Protein AF-A0A2R6LV74-F1 (afdb_monomer)

pLDDT: mean 81.91, std 16.87, range [33.84, 97.69]

Secondary structure (DSSP, 8-state):
-PPPPHHHHHHTTT--GGG---------S-TT--TT-TTS--------HHHHHHHHHHHHHHT-HHHHHHHHHHHH--S-TT-HHHHHHHHHHHHHHT---SPPGGGGTTPPPPPHHHHHHHHHHHHHHHHHHHHH--SS-EEEEEEPPHHHHHHHHHHHHH-TT-SEEEEE--SEEEEES-HHHHHHH-SSEEEEEEE-GGGEEE-HHHHS--S-TTS----EEEEE-SEEEEEGGGEEE--TTTSS--EEHHHHHHHTTSGGG--HHHHHHHHHHHHHHHHHT---SSHHHHHHHHHHHHHHHHHT-S-HHHHHHHHHHHHHHT-TT----

Foldseek 3Di:
DPQDQLVVLCVLLVHPLVPLDDPPPPPPPPPDDPVPPPQFDPPDGARDPVSLVSSLVSLCVVFHNVLSCLLLVLLQPPDPPPCLQSVLQNLVLLCVQLVFAAARPPNSPNHDDDDPSNNVSLSSQQSNQLVNCCVVCVDQWAKKKAADDLLRLLQVLLVCLQPLPDFKDKDFDRQWDKIFSRHVVNVVNHLFKMFMDIGGSSQFSHQPSHNHDRPDPNDDSRRITIGGTTMDMGGQQRTWGGHPPQNPRTGRSSVLSVVLVVLVPDALVSLVSVLSNLVSNQVNQAAHQDLSSLVSLVSNLVCCVVVVSDDPVSNVVSVVSSVRRSPHPDDDD

Radius of gyration: 22.24 Å; Cα contacts (8 Å, |Δi|>4): 574; chains: 1; bounding box: 55×38×62 Å

Sequence (333 aa):
MPADDPVAVAGALDVDIDDVHRPAKRRMMVDAIDPNDRTTTLDYPELDTAQYETVRSELVDRHSEKAVESVLHVAGMRRTYDDQEAIQTYERLTKAVAGAGGEVRDGGDRARALTDAERAVYRDLHALSNALVDRHFPDESFTTYRGMGGSQTATLAAAVFDDPDADTYSFSTAPVSYVTTDRRTAEEFSKGVVIERETDPDDVALAIDYVVEPDFPLQVNVGELHLKGGEFTVDAGNVVHRPEMSGSLDRPLTETAQRMDDPETMDRREHTAVAGLIRQMGIKGVTLGTQAGADRVRNWYDTVVETDAMREQSRSSLEQYVEYVTLVGGDGG

Structure (mmCIF, N/CA/C/O backbone):
data_AF-A0A2R6LV74-F1
#
_entry.id   AF-A0A2R6LV74-F1
#
loop_
_atom_site.group_PDB
_atom_site.id
_atom_site.type_symbol
_atom_site.label_atom_id
_atom_site.label_alt_id
_atom_site.label_comp_id
_atom_site.label_asym_id
_atom_site.label_entity_id
_atom_site.label_seq_id
_atom_site.pdbx_PDB_ins_code
_atom_site.Cartn_x
_atom_site.Cartn_y
_atom_site.Cartn_z
_atom_site.occupancy
_atom_site.B_iso_or_equiv
_atom_site.auth_seq_id
_atom_site.auth_comp_id
_atom_site.auth_asym_id
_atom_site.auth_atom_id
_atom_site.pdbx_PDB_model_num
ATOM 1 N N . MET A 1 1 ? 4.729 -8.001 -28.786 1.00 34.34 1 MET A N 1
ATOM 2 C CA . MET A 1 1 ? 6.141 -8.420 -28.902 1.00 34.34 1 MET A CA 1
ATOM 3 C C . MET A 1 1 ? 6.365 -9.427 -27.792 1.00 34.34 1 MET A C 1
ATOM 5 O O . MET A 1 1 ? 5.794 -9.182 -26.733 1.00 34.34 1 MET A O 1
ATOM 9 N N . PRO A 1 2 ? 7.035 -10.567 -28.023 1.00 35.62 2 PRO A N 1
ATOM 10 C CA . PRO A 1 2 ? 7.373 -11.461 -26.917 1.00 35.62 2 PRO A CA 1
ATOM 11 C C . PRO A 1 2 ? 8.191 -10.669 -25.888 1.00 35.62 2 PRO A C 1
ATOM 13 O O . PRO A 1 2 ? 8.992 -9.825 -26.289 1.00 35.62 2 PRO A O 1
ATOM 16 N N . ALA A 1 3 ? 7.908 -10.863 -24.599 1.00 44.12 3 ALA A N 1
ATOM 17 C CA . ALA A 1 3 ? 8.776 -10.365 -23.540 1.00 44.12 3 ALA A CA 1
ATOM 18 C C . ALA A 1 3 ? 10.156 -10.999 -23.752 1.00 44.12 3 ALA A C 1
ATOM 20 O O . ALA A 1 3 ? 10.236 -12.206 -23.995 1.00 44.12 3 ALA A O 1
ATOM 21 N N . ASP A 1 4 ? 11.204 -10.180 -23.768 1.00 57.69 4 ASP A N 1
ATOM 22 C CA . ASP A 1 4 ? 12.569 -10.687 -23.817 1.00 57.69 4 ASP A CA 1
ATOM 23 C C . ASP A 1 4 ? 12.791 -11.578 -22.584 1.00 57.69 4 ASP A C 1
ATOM 25 O O . ASP A 1 4 ? 12.306 -11.262 -21.498 1.00 57.69 4 ASP A O 1
ATOM 29 N N . ASP A 1 5 ? 13.451 -12.722 -22.772 1.00 70.81 5 ASP A N 1
ATOM 30 C CA . ASP A 1 5 ? 13.771 -13.667 -21.697 1.00 70.81 5 ASP A CA 1
ATOM 31 C C . ASP A 1 5 ? 14.511 -12.919 -20.564 1.00 70.81 5 ASP A C 1
ATOM 33 O O . ASP A 1 5 ? 15.586 -12.369 -20.830 1.00 70.81 5 ASP A O 1
ATOM 37 N N . PRO A 1 6 ? 13.967 -12.858 -19.328 1.00 65.50 6 PRO A N 1
ATOM 38 C CA . PRO A 1 6 ? 14.566 -12.117 -18.215 1.00 65.50 6 PRO A CA 1
ATOM 39 C C . PRO A 1 6 ? 16.039 -12.465 -17.970 1.00 65.50 6 PRO A C 1
ATOM 41 O O . PRO A 1 6 ? 16.859 -11.580 -17.718 1.00 65.50 6 PRO A O 1
ATOM 44 N N . VAL A 1 7 ? 16.409 -13.738 -18.140 1.00 68.00 7 VAL A N 1
ATOM 45 C CA . VAL A 1 7 ? 17.792 -14.212 -17.984 1.00 68.00 7 VAL A CA 1
ATOM 46 C C . VAL A 1 7 ? 18.679 -13.696 -19.119 1.00 68.00 7 VAL A C 1
ATOM 48 O O . VAL A 1 7 ? 19.829 -13.313 -18.895 1.00 68.00 7 VAL A O 1
ATOM 51 N N . ALA A 1 8 ? 18.145 -13.622 -20.340 1.00 69.50 8 ALA A N 1
ATOM 52 C CA . ALA A 1 8 ? 18.853 -13.030 -21.470 1.00 69.50 8 ALA A CA 1
ATOM 53 C C . ALA A 1 8 ? 19.040 -11.516 -21.298 1.00 69.50 8 ALA A C 1
ATOM 55 O O . ALA A 1 8 ? 20.069 -10.988 -21.715 1.00 69.50 8 ALA A O 1
ATOM 56 N N . VAL A 1 9 ? 18.083 -10.819 -20.673 1.00 71.31 9 VAL A N 1
ATOM 57 C CA . VAL A 1 9 ? 18.214 -9.388 -20.363 1.00 71.31 9 VAL A CA 1
ATOM 58 C C . VAL A 1 9 ? 19.294 -9.154 -19.315 1.00 71.31 9 VAL A C 1
ATOM 60 O O . VAL A 1 9 ? 20.150 -8.308 -19.549 1.00 71.31 9 VAL A O 1
ATOM 63 N N . ALA A 1 10 ? 19.312 -9.916 -18.220 1.00 69.25 10 ALA A N 1
ATOM 64 C CA . ALA A 1 10 ? 20.355 -9.793 -17.202 1.00 69.25 10 ALA A CA 1
ATOM 65 C C . ALA A 1 10 ? 21.756 -10.068 -17.771 1.00 69.25 10 ALA A C 1
ATOM 67 O O . ALA A 1 10 ? 22.663 -9.259 -17.589 1.00 69.25 10 ALA A O 1
ATOM 68 N N . GLY A 1 11 ? 21.906 -11.135 -18.567 1.00 68.38 11 GLY A N 1
ATOM 69 C CA . GLY A 1 11 ? 23.162 -11.415 -19.268 1.00 68.38 11 GLY A CA 1
ATOM 70 C C . GLY A 1 11 ? 23.551 -10.324 -20.275 1.00 68.38 11 GLY A C 1
ATOM 71 O O . GLY A 1 11 ? 24.729 -10.038 -20.454 1.00 68.38 11 GLY A O 1
ATOM 72 N N . ALA A 1 12 ? 22.574 -9.674 -20.913 1.00 66.94 12 ALA A N 1
ATOM 73 C CA . ALA A 1 12 ? 22.801 -8.540 -21.811 1.00 66.94 12 ALA A CA 1
ATOM 74 C C . ALA A 1 12 ? 22.986 -7.191 -21.089 1.00 66.94 12 ALA A C 1
ATOM 76 O O . ALA A 1 12 ? 23.152 -6.177 -21.764 1.00 66.94 12 ALA A O 1
ATOM 77 N N . LEU A 1 13 ? 22.904 -7.167 -19.758 1.00 72.38 13 LEU A N 1
ATOM 78 C CA . LEU A 1 13 ? 23.243 -6.030 -18.898 1.00 72.38 13 LEU A CA 1
ATOM 79 C C . LEU A 1 13 ? 24.50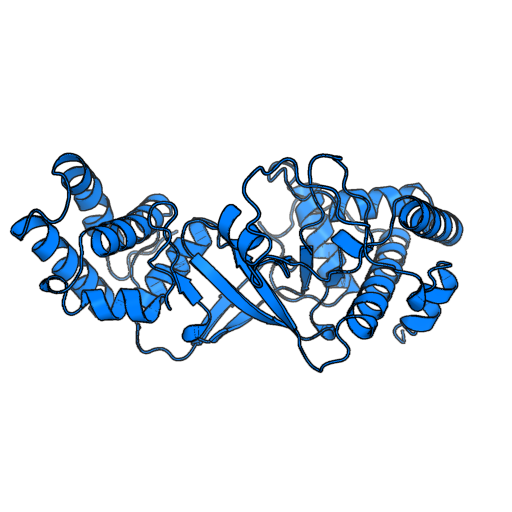0 -6.321 -18.059 1.00 72.38 13 LEU A C 1
ATOM 81 O O . LEU A 1 13 ? 24.753 -5.620 -17.084 1.00 72.38 13 LEU A O 1
ATOM 85 N N . ASP A 1 14 ? 25.252 -7.366 -18.430 1.00 75.69 14 ASP A N 1
ATOM 86 C CA . ASP A 1 14 ? 26.453 -7.852 -17.736 1.00 75.69 14 ASP A CA 1
ATOM 87 C C . ASP A 1 14 ? 26.230 -8.080 -16.227 1.00 75.69 14 ASP A C 1
ATOM 89 O O . ASP A 1 14 ? 27.126 -7.920 -15.399 1.00 75.69 14 ASP A O 1
ATOM 93 N N . VAL A 1 15 ? 25.000 -8.458 -15.860 1.00 69.00 15 VAL A N 1
ATOM 94 C CA . VAL A 1 15 ? 24.650 -8.858 -14.499 1.00 69.00 15 VAL A CA 1
ATOM 95 C C . VAL A 1 15 ? 24.746 -10.369 -14.414 1.00 69.00 15 VAL A C 1
ATOM 97 O O . VAL A 1 15 ? 23.879 -11.091 -14.913 1.00 69.00 15 VAL A O 1
ATOM 100 N N . ASP A 1 16 ? 25.784 -10.851 -13.737 1.00 72.31 16 ASP A N 1
ATOM 101 C CA . ASP A 1 16 ? 25.790 -12.221 -13.247 1.00 72.31 16 ASP A CA 1
ATOM 102 C C . ASP A 1 16 ? 24.870 -12.303 -12.020 1.00 72.31 16 ASP A C 1
ATOM 104 O O . ASP A 1 16 ? 25.214 -11.888 -10.912 1.00 72.31 16 ASP A O 1
ATOM 108 N N . ILE A 1 17 ? 23.657 -12.809 -12.252 1.00 67.12 17 ILE A N 1
ATOM 109 C CA . ILE A 1 17 ? 22.616 -12.975 -11.232 1.00 67.12 17 ILE A CA 1
ATOM 110 C C . ILE A 1 17 ? 23.110 -13.899 -10.092 1.00 67.12 17 ILE A C 1
ATOM 112 O O . ILE A 1 17 ? 22.655 -13.773 -8.954 1.00 67.12 17 ILE A O 1
ATOM 116 N N . ASP A 1 18 ? 24.069 -14.798 -10.348 1.00 68.12 18 ASP A N 1
ATOM 117 C CA . ASP A 1 18 ? 24.657 -15.654 -9.310 1.00 68.12 18 ASP A CA 1
ATOM 118 C C . ASP A 1 18 ? 25.670 -14.903 -8.419 1.00 68.12 18 ASP A C 1
ATOM 120 O O . ASP A 1 18 ? 25.847 -15.266 -7.249 1.00 68.12 18 ASP A O 1
ATOM 124 N N . ASP A 1 19 ? 26.259 -13.816 -8.926 1.00 63.41 19 ASP A N 1
ATOM 125 C CA . ASP A 1 19 ? 27.216 -12.945 -8.229 1.00 63.41 19 ASP A CA 1
ATOM 126 C C . ASP A 1 19 ? 26.554 -11.731 -7.551 1.00 63.41 19 ASP A C 1
ATOM 128 O O . ASP A 1 19 ? 27.246 -10.909 -6.941 1.00 63.41 19 ASP A O 1
ATOM 132 N N . VAL A 1 20 ? 25.218 -11.617 -7.571 1.00 56.44 20 VAL A N 1
ATOM 133 C CA . VAL A 1 20 ? 24.472 -10.667 -6.721 1.00 56.44 20 VAL A CA 1
ATOM 134 C C . VAL A 1 20 ? 24.565 -11.149 -5.275 1.00 56.44 20 VAL A C 1
ATOM 136 O O . VAL A 1 20 ? 23.711 -11.850 -4.726 1.00 56.44 20 VAL A O 1
ATOM 139 N N . HIS A 1 21 ? 25.720 -10.878 -4.679 1.00 54.91 21 HIS A N 1
ATOM 140 C CA . HIS A 1 21 ? 26.090 -11.341 -3.363 1.00 54.91 21 HIS A CA 1
ATOM 141 C C . HIS A 1 21 ? 25.671 -10.342 -2.298 1.00 54.91 21 HIS A C 1
ATOM 143 O O . HIS A 1 21 ? 25.837 -9.132 -2.411 1.00 54.91 21 HIS A O 1
ATOM 149 N N . ARG A 1 22 ? 25.168 -10.927 -1.211 1.00 52.12 22 ARG A N 1
ATOM 150 C CA . ARG A 1 22 ? 24.735 -10.271 0.019 1.00 52.12 22 ARG A CA 1
ATOM 151 C C . ARG A 1 22 ? 25.700 -9.144 0.390 1.00 52.12 22 ARG A C 1
ATOM 153 O O . ARG A 1 22 ? 26.890 -9.420 0.590 1.00 52.12 22 ARG A O 1
ATOM 160 N N . PRO A 1 23 ? 25.219 -7.915 0.590 1.00 44.03 23 PRO A N 1
ATOM 161 C CA . PRO A 1 23 ? 26.083 -6.869 1.089 1.00 44.03 23 PRO A CA 1
ATOM 162 C C . PRO A 1 23 ? 26.604 -7.300 2.458 1.00 44.03 23 PRO A C 1
ATOM 164 O O . PRO A 1 23 ? 25.861 -7.775 3.326 1.00 44.03 23 PRO A O 1
ATOM 167 N N . ALA A 1 24 ? 27.912 -7.169 2.669 1.00 39.66 24 ALA A N 1
ATOM 168 C CA . ALA A 1 24 ? 28.497 -7.363 3.983 1.00 39.66 24 ALA A CA 1
ATOM 169 C C . ALA A 1 24 ? 27.861 -6.330 4.915 1.00 39.66 24 ALA A C 1
ATOM 171 O O . ALA A 1 24 ? 28.239 -5.164 4.844 1.00 39.66 24 ALA A O 1
ATOM 172 N N . LYS A 1 25 ? 26.867 -6.767 5.714 1.00 40.09 25 LYS A N 1
ATOM 173 C CA . LYS A 1 25 ? 26.075 -5.990 6.684 1.00 40.09 25 LYS A CA 1
ATOM 174 C C . LYS A 1 25 ? 26.610 -4.568 6.820 1.00 40.09 25 LYS A C 1
ATOM 176 O O . LYS A 1 25 ? 27.543 -4.352 7.604 1.00 40.09 25 LYS A O 1
ATOM 181 N N . ARG A 1 26 ? 26.052 -3.597 6.083 1.00 39.19 26 ARG A N 1
ATOM 182 C CA . ARG A 1 26 ? 26.289 -2.191 6.423 1.00 39.19 26 ARG A CA 1
ATOM 183 C C . ARG A 1 26 ? 25.821 -2.059 7.865 1.00 39.19 26 ARG A C 1
ATOM 185 O O . ARG A 1 26 ? 24.636 -2.202 8.153 1.00 39.19 26 ARG A O 1
ATOM 192 N N . ARG A 1 27 ? 26.782 -1.935 8.788 1.00 34.91 27 ARG A N 1
ATOM 193 C CA . ARG A 1 27 ? 26.528 -1.780 10.220 1.00 34.91 27 ARG A CA 1
ATOM 194 C C . ARG A 1 27 ? 25.581 -0.600 10.339 1.00 34.91 27 ARG A C 1
ATOM 196 O O . ARG A 1 27 ? 26.004 0.539 10.154 1.00 34.91 27 ARG A O 1
ATOM 203 N N . MET A 1 28 ? 24.312 -0.885 10.615 1.00 39.84 28 MET A N 1
ATOM 204 C CA . MET A 1 28 ? 23.393 0.142 11.056 1.00 39.84 28 MET A CA 1
ATOM 205 C C . MET A 1 28 ? 24.092 0.865 12.211 1.00 39.84 28 MET A C 1
ATOM 207 O O . MET A 1 28 ? 24.508 0.226 13.180 1.00 39.84 28 MET A O 1
ATOM 211 N N . MET A 1 29 ? 24.212 2.188 12.137 1.00 35.62 29 MET A N 1
ATOM 212 C CA . MET A 1 29 ? 24.301 3.016 13.342 1.00 35.62 29 MET A CA 1
ATOM 213 C C . MET A 1 29 ? 22.925 3.008 14.028 1.00 35.62 29 MET A C 1
ATOM 215 O O . MET A 1 29 ? 22.277 4.034 14.186 1.00 35.62 29 MET A O 1
ATOM 219 N N . VAL A 1 30 ? 22.445 1.816 14.375 1.00 41.62 30 VAL A N 1
ATOM 220 C CA . VAL A 1 30 ? 21.268 1.593 15.205 1.00 41.62 30 VAL A CA 1
ATOM 221 C C . VAL A 1 30 ? 21.768 0.697 16.326 1.00 41.62 30 VAL A C 1
ATOM 223 O O . VAL A 1 30 ? 21.908 -0.511 16.152 1.00 41.62 30 VAL A O 1
ATOM 226 N N . ASP A 1 31 ? 22.093 1.309 17.463 1.00 36.34 31 ASP A N 1
ATOM 227 C CA . ASP A 1 31 ? 22.584 0.673 18.696 1.00 36.34 31 ASP A CA 1
ATOM 228 C C . ASP A 1 31 ? 21.543 -0.266 19.364 1.00 36.34 31 ASP A C 1
ATOM 230 O O . ASP A 1 31 ? 21.486 -0.380 20.586 1.00 36.34 31 ASP A O 1
ATOM 234 N N . ALA A 1 32 ? 20.686 -0.945 18.595 1.00 39.94 32 ALA A N 1
ATOM 235 C CA . ALA A 1 32 ? 19.563 -1.724 19.119 1.00 39.94 32 ALA A CA 1
ATOM 236 C C . ALA A 1 32 ? 19.219 -2.995 18.319 1.00 39.94 32 ALA A C 1
ATOM 238 O O . ALA A 1 32 ? 18.110 -3.503 18.452 1.00 39.94 32 ALA A O 1
ATOM 239 N N . ILE A 1 33 ? 20.127 -3.533 17.497 1.00 42.66 33 ILE A N 1
ATOM 240 C CA . ILE A 1 33 ? 19.906 -4.868 16.918 1.00 42.66 33 ILE A CA 1
ATOM 241 C C . ILE A 1 33 ? 20.265 -5.906 17.984 1.00 42.66 33 ILE A C 1
ATOM 243 O O . ILE A 1 33 ? 21.448 -6.119 18.261 1.00 42.66 33 ILE A O 1
ATOM 247 N N . ASP A 1 34 ? 19.255 -6.547 18.579 1.00 43.34 34 ASP A N 1
ATOM 248 C CA . ASP A 1 34 ? 19.461 -7.810 19.288 1.00 43.34 34 ASP A CA 1
ATOM 249 C C . ASP A 1 34 ? 19.945 -8.839 18.253 1.00 43.34 34 ASP A C 1
ATOM 251 O O . ASP A 1 34 ? 19.208 -9.167 17.323 1.00 43.34 34 ASP A O 1
ATOM 255 N N . PRO A 1 35 ? 21.177 -9.363 18.364 1.00 41.25 35 PRO A N 1
ATOM 256 C CA . PRO A 1 35 ? 21.690 -10.357 17.426 1.00 41.25 35 PRO A CA 1
ATOM 257 C C . PRO A 1 35 ? 20.895 -11.678 17.425 1.00 41.25 35 PRO A C 1
ATOM 259 O O . PRO A 1 35 ? 21.159 -12.526 16.573 1.00 41.25 35 PRO A O 1
ATOM 262 N N . ASN A 1 36 ? 19.953 -11.869 18.357 1.00 39.50 36 ASN A N 1
ATOM 263 C CA . ASN A 1 36 ? 19.048 -13.018 18.418 1.00 39.50 36 ASN A CA 1
ATOM 264 C C . ASN A 1 36 ? 17.655 -12.748 17.832 1.00 39.50 36 ASN A C 1
ATOM 266 O O . ASN A 1 36 ? 16.850 -13.681 17.762 1.00 39.50 36 ASN A O 1
ATOM 270 N N . ASP A 1 37 ? 17.359 -11.518 17.410 1.00 43.84 37 ASP A N 1
ATOM 271 C CA . ASP A 1 37 ? 16.095 -11.202 16.760 1.00 43.84 37 ASP A CA 1
ATOM 272 C C . ASP A 1 37 ? 16.100 -11.717 15.311 1.00 43.84 37 ASP A C 1
ATOM 274 O O . ASP A 1 37 ? 16.672 -11.134 14.389 1.00 43.84 37 ASP A O 1
ATOM 278 N N . ARG A 1 38 ? 15.469 -12.878 15.119 1.00 38.84 38 ARG A N 1
ATOM 279 C CA . ARG A 1 38 ? 15.299 -13.520 13.808 1.00 38.84 38 ARG A CA 1
ATOM 280 C C . ARG A 1 38 ? 14.258 -12.825 12.928 1.00 38.84 38 ARG A C 1
ATOM 282 O O . ARG A 1 38 ? 14.097 -13.240 11.788 1.00 38.84 38 ARG A O 1
ATOM 289 N N . THR A 1 39 ? 13.562 -11.799 13.427 1.00 42.69 39 THR A N 1
ATOM 290 C CA . THR A 1 39 ? 12.581 -11.035 12.637 1.00 42.69 39 THR A CA 1
ATOM 291 C C . THR A 1 39 ? 13.212 -9.885 11.846 1.00 42.69 39 THR A C 1
ATOM 293 O O . THR A 1 39 ? 12.564 -9.335 10.964 1.00 42.69 39 THR A O 1
ATOM 296 N N . THR A 1 40 ? 14.484 -9.549 12.106 1.00 44.00 40 THR A N 1
ATOM 297 C CA . THR A 1 40 ? 15.171 -8.364 11.550 1.00 44.00 40 THR A CA 1
ATOM 298 C C . THR A 1 40 ? 16.442 -8.679 10.747 1.00 44.00 40 THR A C 1
ATOM 300 O O . THR A 1 40 ? 17.247 -7.791 10.460 1.00 44.00 40 THR A O 1
ATOM 303 N N . THR A 1 41 ? 16.648 -9.934 10.335 1.00 41.50 41 THR A N 1
ATOM 304 C CA . THR A 1 41 ? 17.739 -10.293 9.411 1.00 41.50 41 THR A CA 1
ATOM 305 C C . THR A 1 41 ? 17.204 -10.409 7.985 1.00 41.50 41 THR A C 1
ATOM 307 O O . THR A 1 41 ? 16.794 -11.480 7.556 1.00 41.50 41 THR A O 1
ATOM 310 N N . LEU A 1 42 ? 17.216 -9.291 7.253 1.00 48.28 42 LEU A N 1
ATOM 311 C CA . LEU A 1 42 ? 17.066 -9.280 5.796 1.00 48.28 42 LEU A CA 1
ATOM 312 C C . LEU A 1 42 ? 18.213 -10.091 5.177 1.00 48.28 42 LEU A C 1
ATOM 314 O O . LEU A 1 42 ? 19.359 -9.644 5.152 1.00 48.28 42 LEU A O 1
ATOM 318 N N . ASP A 1 43 ? 17.896 -11.284 4.684 1.00 52.47 43 ASP A N 1
ATOM 319 C CA . ASP A 1 43 ? 18.716 -12.022 3.721 1.00 52.47 43 ASP A CA 1
ATOM 320 C C . ASP A 1 43 ? 18.267 -11.579 2.316 1.00 52.47 43 ASP A C 1
ATOM 322 O O . ASP A 1 43 ? 17.718 -12.358 1.546 1.00 52.47 43 ASP A O 1
ATOM 326 N N . TYR A 1 44 ? 18.418 -10.283 2.017 1.00 58.66 44 TYR A N 1
ATOM 327 C CA . TYR A 1 44 ? 18.000 -9.709 0.741 1.00 58.66 44 TYR A CA 1
ATOM 328 C C . TYR A 1 44 ? 19.230 -9.344 -0.115 1.00 58.66 44 TYR A C 1
ATOM 330 O O . TYR A 1 44 ? 20.148 -8.690 0.390 1.00 58.66 44 TYR A O 1
ATOM 338 N N . PRO A 1 45 ? 19.291 -9.790 -1.376 1.00 61.75 45 PRO A N 1
ATOM 339 C CA . PRO A 1 45 ? 20.355 -9.454 -2.321 1.00 61.75 45 PRO A CA 1
ATOM 340 C C . PRO A 1 45 ? 20.192 -8.025 -2.843 1.00 61.75 45 PRO A C 1
ATOM 342 O O . PRO A 1 45 ? 19.118 -7.645 -3.284 1.00 61.75 45 PRO A O 1
ATOM 345 N N . GLU A 1 46 ? 21.258 -7.235 -2.823 1.00 66.19 46 GLU A N 1
ATOM 346 C CA . GLU A 1 46 ? 21.305 -5.931 -3.490 1.00 66.19 46 GLU A CA 1
ATOM 347 C C . GLU A 1 46 ? 22.442 -5.962 -4.506 1.00 66.19 46 GLU A C 1
ATOM 349 O O . GLU A 1 46 ? 23.454 -6.625 -4.259 1.00 66.19 46 GLU A O 1
ATOM 354 N N . LEU A 1 47 ? 22.290 -5.253 -5.628 1.00 69.75 47 LEU A N 1
ATOM 355 C CA . LEU A 1 47 ? 23.457 -4.931 -6.439 1.00 69.75 47 LEU A CA 1
ATOM 356 C C . LEU A 1 47 ? 24.364 -4.012 -5.613 1.00 69.75 47 LEU A C 1
ATOM 358 O O . LEU A 1 47 ? 23.889 -3.122 -4.901 1.00 69.75 47 LEU A O 1
ATOM 362 N N . ASP A 1 48 ? 25.673 -4.230 -5.673 1.00 72.00 48 ASP A N 1
ATOM 363 C CA . ASP A 1 48 ? 26.621 -3.269 -5.122 1.00 72.00 48 ASP A CA 1
ATOM 364 C C . ASP A 1 48 ? 26.776 -2.044 -6.046 1.00 72.00 48 ASP A C 1
ATOM 366 O O . ASP A 1 48 ? 26.283 -2.014 -7.175 1.00 72.00 48 ASP A O 1
ATOM 370 N N . THR A 1 49 ? 27.461 -0.995 -5.574 1.00 75.38 49 THR A N 1
ATOM 371 C CA . THR A 1 49 ? 27.689 0.226 -6.372 1.00 75.38 49 THR A CA 1
ATOM 372 C C . THR A 1 49 ? 28.347 -0.073 -7.725 1.00 75.38 49 THR A C 1
ATOM 374 O O . THR A 1 49 ? 27.985 0.553 -8.716 1.00 75.38 49 THR A O 1
ATOM 37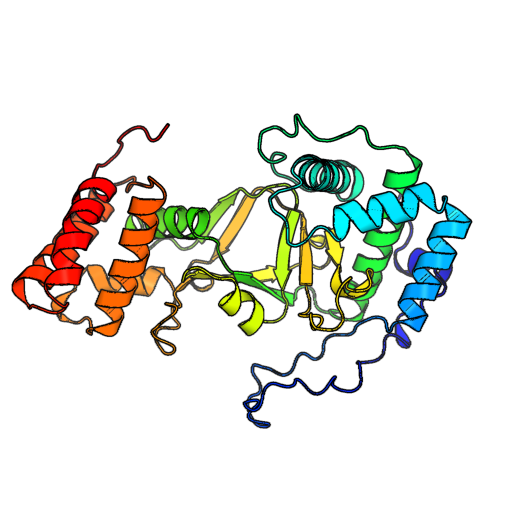7 N N . ALA A 1 50 ? 29.271 -1.038 -7.806 1.00 77.81 50 ALA A N 1
ATOM 378 C CA . ALA A 1 50 ? 29.920 -1.366 -9.074 1.00 77.81 50 ALA A CA 1
ATOM 379 C C . ALA A 1 50 ? 28.935 -2.039 -10.040 1.00 77.81 50 ALA A C 1
ATOM 381 O O . ALA A 1 50 ? 28.902 -1.705 -11.220 1.00 77.81 50 ALA A O 1
ATOM 382 N N . GLN A 1 51 ? 28.089 -2.935 -9.535 1.00 79.50 51 GLN A N 1
ATOM 383 C CA . GLN A 1 51 ? 27.036 -3.573 -10.317 1.00 79.50 51 GLN A CA 1
ATOM 384 C C . GLN A 1 51 ? 25.970 -2.565 -10.781 1.00 79.50 51 GLN A C 1
ATOM 386 O O . GLN A 1 51 ? 25.542 -2.632 -11.933 1.00 79.50 51 GLN A O 1
ATOM 391 N N . TYR A 1 52 ? 25.589 -1.587 -9.949 1.00 81.12 52 TYR A N 1
ATOM 392 C CA . TYR A 1 52 ? 24.715 -0.485 -10.375 1.00 81.12 52 TYR A CA 1
ATOM 393 C C . TYR A 1 52 ? 25.332 0.345 -11.500 1.00 81.12 52 TYR A C 1
ATOM 395 O O . TYR A 1 52 ? 24.651 0.660 -12.479 1.00 81.12 52 TYR A O 1
ATOM 403 N N . GLU A 1 53 ? 26.616 0.694 -11.383 1.00 82.56 53 GLU A N 1
ATOM 404 C CA . GLU A 1 53 ? 27.339 1.432 -12.419 1.00 82.56 53 GLU A CA 1
ATOM 405 C C . GLU A 1 53 ? 27.407 0.639 -13.733 1.00 82.56 53 GLU A C 1
ATOM 407 O O . GLU A 1 53 ? 27.183 1.226 -14.796 1.00 82.56 53 GLU A O 1
ATOM 412 N N . THR A 1 54 ? 27.631 -0.679 -13.670 1.00 84.00 54 THR A N 1
ATOM 413 C CA . THR A 1 54 ? 27.596 -1.575 -14.838 1.00 84.00 54 THR A CA 1
ATOM 414 C C . THR A 1 54 ? 26.216 -1.582 -15.491 1.00 84.00 54 THR A C 1
ATOM 416 O O . THR A 1 54 ? 26.105 -1.243 -16.669 1.00 84.00 54 THR A O 1
ATOM 419 N N . VAL A 1 55 ? 25.147 -1.863 -14.731 1.00 85.25 55 VAL A N 1
ATOM 420 C CA . VAL A 1 55 ? 23.766 -1.862 -15.252 1.00 85.25 55 VAL A CA 1
ATOM 421 C C . VAL A 1 55 ? 23.426 -0.520 -15.889 1.00 85.25 55 VAL A C 1
ATOM 423 O O . VAL A 1 55 ? 22.874 -0.467 -16.991 1.00 85.25 55 VAL A O 1
ATOM 426 N N . ARG A 1 56 ? 23.780 0.585 -15.224 1.00 88.19 56 ARG A N 1
ATOM 427 C CA . ARG A 1 56 ? 23.562 1.930 -15.757 1.00 88.19 56 ARG A CA 1
ATOM 428 C C . ARG A 1 56 ? 24.326 2.130 -17.064 1.00 88.19 56 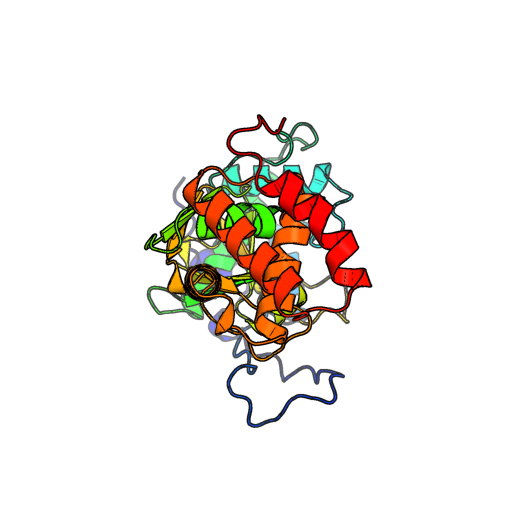ARG A C 1
ATOM 430 O O . ARG A 1 56 ? 23.727 2.615 -18.019 1.00 88.19 56 ARG A O 1
ATOM 437 N N . SER A 1 57 ? 25.608 1.769 -17.126 1.00 86.88 57 SER A N 1
ATOM 438 C CA . SER A 1 57 ? 26.427 1.910 -18.337 1.00 86.88 57 SER A CA 1
ATOM 439 C C . SER A 1 57 ? 25.832 1.136 -19.514 1.00 86.88 57 SER A C 1
ATOM 441 O O . SER A 1 57 ? 25.644 1.707 -20.587 1.00 86.88 57 SER A O 1
ATOM 443 N N . GLU A 1 58 ? 25.439 -0.118 -19.299 1.00 87.88 58 GLU A N 1
ATOM 444 C CA . GLU A 1 58 ? 24.840 -0.967 -20.335 1.00 87.88 58 GLU A CA 1
ATOM 445 C C . GLU A 1 58 ? 23.494 -0.414 -20.834 1.00 87.88 58 GLU A C 1
ATOM 447 O O . GLU A 1 58 ? 23.219 -0.376 -22.038 1.00 87.88 58 GLU A O 1
ATOM 452 N N . LEU A 1 59 ? 22.652 0.105 -19.933 1.00 89.06 59 LEU A N 1
ATOM 453 C CA . LEU A 1 59 ? 21.414 0.787 -20.323 1.00 89.06 59 LEU A CA 1
ATOM 454 C C . LEU A 1 59 ? 21.689 2.064 -21.137 1.00 89.06 59 LEU A C 1
ATOM 456 O O . LEU A 1 59 ? 20.944 2.371 -22.076 1.00 89.06 59 LEU A O 1
ATOM 460 N N . VAL A 1 60 ? 22.738 2.819 -20.795 1.00 92.31 60 VAL A N 1
ATOM 461 C CA . VAL A 1 60 ? 23.136 4.032 -21.526 1.00 92.31 60 VAL A CA 1
ATOM 462 C C . VAL A 1 60 ? 23.611 3.689 -22.935 1.00 92.31 60 VAL A C 1
ATOM 464 O O . VAL A 1 60 ? 23.186 4.358 -23.882 1.00 92.31 60 VAL A O 1
ATOM 467 N N . ASP A 1 61 ? 24.417 2.638 -23.079 1.00 90.81 61 ASP A N 1
ATOM 468 C CA . ASP A 1 61 ? 24.945 2.175 -24.364 1.00 90.81 61 ASP A CA 1
ATOM 469 C C . ASP A 1 61 ? 23.841 1.648 -25.293 1.00 90.81 61 ASP A C 1
ATOM 471 O O . ASP A 1 61 ? 23.879 1.877 -26.507 1.00 90.81 61 ASP A O 1
ATOM 475 N N . ARG A 1 62 ? 22.817 0.989 -24.735 1.00 90.75 62 ARG A N 1
ATOM 476 C CA . ARG A 1 62 ? 21.688 0.431 -25.501 1.00 90.75 62 ARG A CA 1
ATOM 477 C C . ARG A 1 62 ? 20.656 1.469 -25.929 1.00 90.75 62 ARG A C 1
ATOM 479 O O . ARG A 1 62 ? 20.076 1.341 -27.008 1.00 90.75 62 ARG A O 1
ATOM 486 N N . HIS A 1 63 ? 20.395 2.469 -25.089 1.00 91.81 63 HIS A N 1
ATOM 487 C CA . HIS A 1 63 ? 19.292 3.411 -25.290 1.00 91.81 63 HIS A CA 1
ATOM 488 C C . HIS A 1 63 ? 19.811 4.834 -25.505 1.00 91.81 63 HIS A C 1
ATOM 490 O O . HIS A 1 63 ? 19.969 5.287 -26.636 1.00 91.81 63 HIS A O 1
ATOM 496 N N . SER A 1 64 ? 20.014 5.570 -24.413 1.00 93.56 64 SER A N 1
ATOM 497 C CA . SER A 1 64 ? 20.697 6.866 -24.352 1.00 93.56 64 SER A CA 1
ATOM 498 C C . SER A 1 64 ? 20.767 7.316 -22.896 1.00 93.56 64 SER A C 1
ATOM 500 O O . SER A 1 64 ? 19.826 7.071 -22.139 1.00 93.56 64 SER A O 1
ATOM 502 N N . GLU A 1 65 ? 21.794 8.084 -22.534 1.00 93.94 65 GLU A N 1
ATOM 503 C CA . GLU A 1 65 ? 21.927 8.670 -21.191 1.00 93.94 65 GLU A CA 1
ATOM 504 C C . GLU A 1 65 ? 20.668 9.426 -20.758 1.00 93.94 65 GLU A C 1
ATOM 506 O O . GLU A 1 65 ? 20.123 9.183 -19.687 1.00 93.94 65 GLU A O 1
ATOM 511 N N . LYS A 1 66 ? 20.119 10.268 -21.640 1.00 95.00 66 LYS A N 1
ATOM 512 C CA . LYS A 1 66 ? 18.907 11.037 -21.342 1.00 95.00 66 LYS A CA 1
ATOM 513 C C . LYS A 1 66 ? 17.708 10.149 -20.994 1.00 95.00 66 LYS A C 1
ATOM 515 O O . LYS A 1 66 ? 16.939 10.511 -20.111 1.00 95.00 66 LYS A O 1
ATOM 520 N N . ALA A 1 67 ? 17.502 9.042 -21.709 1.00 94.06 67 ALA A N 1
ATOM 521 C CA . ALA A 1 67 ? 16.378 8.147 -21.440 1.00 94.06 67 ALA A CA 1
ATOM 522 C C . ALA A 1 67 ? 16.569 7.394 -20.118 1.00 94.06 67 ALA A C 1
ATOM 524 O O . ALA A 1 67 ? 15.615 7.281 -19.353 1.00 94.06 67 ALA A O 1
ATOM 525 N N . VAL A 1 68 ? 17.796 6.939 -19.842 1.00 92.19 68 VAL A N 1
ATOM 526 C CA . VAL A 1 68 ? 18.148 6.243 -18.597 1.00 92.19 68 VAL A CA 1
ATOM 527 C C . VAL A 1 68 ? 17.941 7.148 -17.393 1.00 92.19 68 VAL A C 1
ATOM 529 O O . VAL A 1 68 ? 17.138 6.818 -16.528 1.00 92.19 68 VAL A O 1
ATOM 532 N N . GLU A 1 69 ? 18.552 8.332 -17.393 1.00 91.12 69 GLU A N 1
ATOM 533 C CA . GLU A 1 69 ? 18.401 9.309 -16.308 1.00 91.12 69 GLU A CA 1
ATOM 534 C C . GLU A 1 69 ? 16.943 9.703 -16.086 1.00 91.12 69 GLU A C 1
ATOM 536 O O . GLU A 1 69 ? 16.487 9.832 -14.957 1.00 91.12 69 GLU A O 1
ATOM 541 N N . SER A 1 70 ? 16.178 9.850 -17.166 1.00 91.44 70 SER A N 1
ATOM 542 C CA . SER A 1 70 ? 14.761 10.188 -17.086 1.00 91.44 70 SER A CA 1
ATOM 543 C C . SER A 1 70 ? 13.930 9.085 -16.418 1.00 91.44 70 SER A C 1
ATOM 545 O O . SER A 1 70 ? 13.065 9.391 -15.597 1.00 91.44 70 SER A O 1
ATOM 547 N N . VAL A 1 71 ? 14.188 7.810 -16.740 1.00 91.94 71 VAL A N 1
ATOM 548 C CA . VAL A 1 71 ? 13.499 6.663 -16.121 1.00 91.94 71 VAL A CA 1
ATOM 549 C C . VAL A 1 71 ? 13.933 6.474 -14.672 1.00 91.94 71 VAL A C 1
ATOM 551 O O . VAL A 1 71 ? 13.068 6.327 -13.810 1.00 91.94 71 VAL A O 1
ATOM 554 N N . LEU A 1 72 ? 15.239 6.520 -14.394 1.00 88.25 72 LEU A N 1
ATOM 555 C CA . LEU A 1 72 ? 15.772 6.413 -13.035 1.00 88.25 72 LEU A CA 1
ATOM 556 C C . LEU A 1 72 ? 15.255 7.545 -12.151 1.00 88.25 72 LEU A C 1
ATOM 558 O O . LEU A 1 72 ? 14.843 7.288 -11.028 1.00 88.25 72 LEU A O 1
ATOM 562 N N . HIS A 1 73 ? 15.164 8.766 -12.679 1.00 86.88 73 HIS A N 1
ATOM 563 C CA . HIS A 1 73 ? 14.569 9.886 -11.966 1.00 86.88 73 HIS A CA 1
ATOM 564 C C . HIS A 1 73 ? 13.109 9.606 -11.590 1.00 86.88 73 HIS A C 1
ATOM 566 O O . HIS A 1 73 ? 12.763 9.647 -10.414 1.00 86.88 73 HIS A O 1
ATOM 572 N N . VAL A 1 74 ? 12.238 9.268 -12.550 1.00 87.69 74 VAL A N 1
ATOM 573 C CA . VAL A 1 74 ? 10.814 9.054 -12.223 1.00 87.69 74 VAL A CA 1
ATOM 574 C C . VAL A 1 74 ? 10.579 7.804 -11.361 1.00 87.69 74 VAL A C 1
ATOM 576 O O . VAL A 1 74 ? 9.635 7.796 -10.577 1.00 87.69 74 VAL A O 1
ATOM 579 N N . ALA A 1 75 ? 11.433 6.778 -11.456 1.00 84.56 75 ALA A N 1
ATOM 580 C CA . ALA A 1 75 ? 11.376 5.584 -10.608 1.00 84.56 75 ALA A CA 1
ATOM 581 C C . ALA A 1 75 ? 11.956 5.815 -9.198 1.00 84.56 75 ALA A C 1
ATOM 583 O O . ALA A 1 75 ? 11.462 5.241 -8.230 1.00 84.56 75 ALA A O 1
ATOM 584 N N . GLY A 1 76 ? 12.988 6.656 -9.085 1.00 74.06 76 GLY A N 1
ATOM 585 C CA . GLY A 1 76 ? 13.712 6.974 -7.854 1.00 74.06 76 GLY A CA 1
ATOM 586 C C . GLY A 1 76 ? 13.079 8.084 -7.013 1.00 74.06 76 GLY A C 1
ATOM 587 O O . GLY A 1 76 ? 13.436 8.243 -5.847 1.00 74.06 76 GLY A O 1
ATOM 588 N N . MET A 1 77 ? 12.096 8.821 -7.546 1.00 64.44 77 MET A N 1
ATOM 589 C CA . MET A 1 77 ? 11.327 9.835 -6.810 1.00 64.44 77 MET A CA 1
ATOM 590 C C . MET A 1 77 ? 10.403 9.189 -5.760 1.00 64.44 77 MET A C 1
ATOM 592 O O . MET A 1 77 ? 9.180 9.162 -5.878 1.00 64.44 77 MET A O 1
ATOM 596 N N . ARG A 1 78 ? 11.024 8.673 -4.694 1.00 56.59 78 ARG A N 1
ATOM 597 C CA . ARG A 1 78 ? 10.407 7.939 -3.583 1.00 56.59 78 ARG A CA 1
ATOM 598 C C . ARG A 1 78 ? 9.786 8.833 -2.508 1.00 56.59 78 ARG A C 1
ATOM 600 O O . ARG A 1 78 ? 9.049 8.335 -1.663 1.00 56.59 78 ARG A O 1
ATOM 607 N N . ARG A 1 79 ? 10.140 10.124 -2.422 1.00 50.28 79 ARG A N 1
ATOM 608 C CA . ARG A 1 79 ? 9.984 10.853 -1.137 1.00 50.28 79 ARG A CA 1
ATOM 609 C C . ARG A 1 79 ? 9.444 12.267 -1.184 1.00 50.28 79 ARG A C 1
ATOM 611 O O . ARG A 1 79 ? 8.993 12.763 -0.154 1.00 50.28 79 ARG A O 1
ATOM 618 N N . THR A 1 80 ? 9.420 12.909 -2.339 1.00 49.09 80 THR A N 1
ATOM 619 C CA . THR A 1 80 ? 8.761 14.204 -2.471 1.00 49.09 80 THR A CA 1
ATOM 620 C C . THR A 1 80 ? 7.435 13.970 -3.167 1.00 49.09 80 THR A C 1
ATOM 622 O O . THR A 1 80 ? 7.358 13.961 -4.393 1.00 49.09 80 THR A O 1
ATOM 625 N N . TYR A 1 81 ? 6.373 13.831 -2.371 1.00 55.44 81 TYR A N 1
ATOM 626 C CA . TYR A 1 81 ? 4.983 13.980 -2.827 1.00 55.44 81 TYR A CA 1
ATOM 627 C C . TYR A 1 81 ? 4.741 15.299 -3.598 1.00 55.44 81 TYR A C 1
ATOM 629 O O . TYR A 1 81 ? 3.660 15.513 -4.143 1.00 55.44 81 TYR A O 1
ATOM 637 N N . ASP A 1 82 ? 5.738 16.179 -3.650 1.00 65.69 82 ASP A N 1
ATOM 638 C CA . ASP A 1 82 ? 5.702 17.476 -4.301 1.00 65.69 82 ASP A CA 1
ATOM 639 C C . ASP A 1 82 ? 5.853 17.401 -5.832 1.00 65.69 82 ASP A C 1
ATOM 641 O O . ASP A 1 82 ? 5.323 18.277 -6.518 1.00 65.69 82 ASP A O 1
ATOM 645 N N . ASP A 1 83 ? 6.486 16.360 -6.396 1.00 83.38 83 ASP A N 1
ATOM 646 C CA . ASP A 1 83 ? 6.640 16.229 -7.858 1.00 83.38 83 ASP A CA 1
ATOM 647 C C . ASP A 1 83 ? 5.576 15.318 -8.482 1.00 83.38 83 ASP A C 1
ATOM 649 O O . ASP A 1 83 ? 5.792 14.157 -8.839 1.00 83.38 83 ASP A O 1
ATOM 653 N N . GLN A 1 84 ? 4.378 15.879 -8.606 1.00 87.25 84 GLN A N 1
ATOM 654 C CA . GLN A 1 84 ? 3.240 15.184 -9.202 1.00 87.25 84 GLN A CA 1
ATOM 655 C C . GLN A 1 84 ? 3.451 14.836 -10.684 1.00 87.25 84 GLN A C 1
ATOM 657 O O . GLN A 1 84 ? 2.870 13.860 -11.153 1.00 87.25 84 GLN A O 1
ATOM 662 N N . GLU A 1 85 ? 4.267 15.588 -11.432 1.00 90.88 85 GLU A N 1
ATOM 663 C CA . GLU A 1 85 ? 4.569 15.242 -12.827 1.00 90.88 85 GLU A CA 1
ATOM 664 C C . GLU A 1 85 ? 5.392 13.952 -12.887 1.00 90.88 85 GLU A C 1
ATOM 666 O O . GLU A 1 85 ? 5.014 13.029 -13.616 1.00 90.88 85 GLU A O 1
ATOM 671 N N . ALA A 1 86 ? 6.470 13.852 -12.103 1.00 88.81 86 ALA A N 1
ATOM 672 C CA . ALA A 1 86 ? 7.321 12.664 -12.067 1.00 88.81 86 ALA A CA 1
ATOM 673 C C . ALA A 1 86 ? 6.536 11.418 -11.634 1.00 88.81 86 ALA A C 1
ATOM 675 O O . ALA A 1 86 ? 6.562 10.399 -12.328 1.00 88.81 86 ALA A O 1
ATOM 676 N N . ILE A 1 87 ? 5.763 11.526 -10.549 1.00 89.06 87 ILE A N 1
ATOM 677 C CA . ILE A 1 87 ? 4.962 10.420 -10.011 1.00 89.06 87 ILE A CA 1
ATOM 678 C C . ILE A 1 87 ? 3.939 9.920 -11.038 1.00 89.06 87 ILE A C 1
ATOM 680 O O . ILE A 1 87 ? 3.878 8.727 -11.337 1.00 89.06 87 ILE A O 1
ATOM 684 N N . GLN A 1 88 ? 3.139 10.822 -11.613 1.00 92.88 88 GLN A N 1
ATOM 685 C CA . GLN A 1 88 ? 2.117 10.423 -12.582 1.00 92.88 88 GLN A CA 1
ATOM 686 C C . GLN A 1 88 ? 2.754 9.877 -13.873 1.00 92.88 88 GLN A C 1
ATOM 688 O O . GLN A 1 88 ? 2.202 8.983 -14.519 1.00 92.88 88 GLN A O 1
ATOM 693 N N . THR A 1 89 ? 3.931 10.384 -14.254 1.00 94.38 89 THR A N 1
ATOM 694 C CA . THR A 1 89 ? 4.703 9.862 -15.392 1.00 94.38 89 THR A CA 1
ATOM 695 C C . THR A 1 89 ? 5.183 8.440 -15.121 1.00 94.38 89 THR A C 1
ATOM 697 O O . THR A 1 89 ? 5.053 7.581 -15.996 1.00 94.38 89 THR A O 1
ATOM 700 N N . TYR A 1 90 ? 5.663 8.165 -13.908 1.00 93.62 90 TYR A N 1
ATOM 701 C CA . TYR A 1 90 ? 6.075 6.830 -13.486 1.00 93.62 90 TYR A CA 1
ATOM 702 C C . TYR A 1 90 ? 4.913 5.829 -13.482 1.00 93.62 90 TYR A C 1
ATOM 704 O O . TYR A 1 90 ? 5.035 4.720 -14.004 1.00 93.62 90 TYR A O 1
ATOM 712 N N . GLU A 1 91 ? 3.747 6.232 -12.978 1.00 94.00 91 GLU A N 1
ATOM 713 C CA . GLU A 1 91 ? 2.540 5.400 -12.990 1.00 94.00 91 GLU A CA 1
ATOM 714 C C . GLU A 1 91 ? 2.072 5.084 -14.418 1.00 94.00 91 GLU A C 1
ATOM 716 O O . GLU A 1 91 ? 1.725 3.940 -14.721 1.00 94.00 91 GLU A O 1
ATOM 721 N N . ARG A 1 92 ? 2.123 6.064 -15.333 1.00 94.62 92 ARG A N 1
ATOM 722 C CA . ARG A 1 92 ? 1.839 5.832 -16.761 1.00 94.62 92 ARG A CA 1
ATOM 723 C C . ARG A 1 92 ? 2.847 4.885 -17.403 1.00 94.62 92 ARG A C 1
ATOM 725 O O . ARG A 1 92 ? 2.449 4.053 -18.219 1.00 94.62 92 ARG A O 1
ATOM 732 N N . LEU A 1 93 ? 4.129 5.020 -17.068 1.00 95.00 93 LEU A N 1
ATOM 733 C CA . LEU A 1 93 ? 5.196 4.164 -17.583 1.00 95.00 93 LEU A CA 1
ATOM 734 C C . LEU A 1 93 ? 4.995 2.716 -17.128 1.00 95.00 93 LEU A C 1
ATOM 736 O O . LEU A 1 93 ? 4.950 1.814 -17.964 1.00 95.00 93 LEU A O 1
ATOM 740 N N . THR A 1 94 ? 4.751 2.526 -15.832 1.00 94.94 94 THR A N 1
ATOM 741 C CA . THR A 1 94 ? 4.472 1.226 -15.213 1.00 94.94 94 THR A CA 1
ATOM 742 C C . THR A 1 94 ? 3.241 0.567 -15.835 1.00 94.94 94 THR A C 1
ATOM 744 O O . THR A 1 94 ? 3.303 -0.575 -16.288 1.00 94.94 94 THR A O 1
ATOM 747 N N . LYS A 1 95 ? 2.135 1.308 -15.980 1.00 94.44 95 LYS A N 1
ATOM 748 C CA . LYS A 1 95 ? 0.912 0.815 -16.634 1.00 94.44 95 LYS A CA 1
ATOM 749 C C . LYS A 1 95 ? 1.145 0.409 -18.088 1.00 94.44 95 LYS A C 1
ATOM 751 O O . LYS A 1 95 ? 0.646 -0.617 -18.539 1.00 94.44 95 LYS A O 1
ATOM 756 N N . ALA A 1 96 ? 1.902 1.209 -18.835 1.00 93.69 96 ALA A N 1
ATOM 757 C CA . ALA A 1 96 ? 2.098 0.975 -20.257 1.00 93.69 96 ALA A CA 1
ATOM 758 C C . ALA A 1 96 ? 3.109 -0.132 -20.585 1.00 93.69 96 ALA A C 1
ATOM 760 O O . ALA A 1 96 ? 3.070 -0.649 -21.702 1.00 93.69 96 ALA A O 1
ATOM 761 N N . VAL A 1 97 ? 4.027 -0.455 -19.670 1.00 94.69 97 VAL A N 1
ATOM 762 C CA . VAL A 1 97 ? 5.097 -1.434 -19.916 1.00 94.69 97 VAL A CA 1
ATOM 763 C C . VAL A 1 97 ? 4.927 -2.704 -19.083 1.00 94.69 97 VAL A C 1
ATOM 765 O O . VAL A 1 97 ? 4.969 -3.781 -19.666 1.00 94.69 97 VAL A O 1
ATOM 768 N N . ALA A 1 98 ? 4.682 -2.589 -17.775 1.00 92.31 98 ALA A N 1
ATOM 769 C CA . ALA A 1 98 ? 4.487 -3.731 -16.871 1.00 92.31 98 ALA A CA 1
ATOM 770 C C . ALA A 1 98 ? 3.014 -4.179 -16.770 1.00 92.31 98 ALA A C 1
ATOM 772 O O . ALA A 1 98 ? 2.694 -5.134 -16.069 1.00 92.31 98 ALA A O 1
ATOM 773 N N . GLY A 1 99 ? 2.090 -3.491 -17.452 1.00 92.50 99 GLY A N 1
ATOM 774 C CA . GLY A 1 99 ? 0.676 -3.876 -17.488 1.00 92.50 99 GLY A CA 1
ATOM 775 C C . GLY A 1 99 ? -0.067 -3.672 -16.165 1.00 92.50 99 GLY A C 1
ATOM 776 O O . GLY A 1 99 ? -1.069 -4.342 -15.926 1.00 92.50 99 GLY A O 1
ATOM 777 N N . ALA A 1 100 ? 0.409 -2.769 -15.303 1.00 93.12 100 ALA A N 1
ATOM 778 C CA . ALA A 1 100 ? -0.231 -2.504 -14.018 1.00 93.12 100 ALA A CA 1
ATOM 779 C C . ALA A 1 100 ? -1.666 -1.958 -14.152 1.00 93.12 100 ALA A C 1
ATOM 781 O O . ALA A 1 100 ? -1.986 -1.192 -15.069 1.00 93.12 100 ALA A O 1
ATOM 782 N N . GLY A 1 101 ? -2.524 -2.341 -13.203 1.00 90.75 101 GLY A N 1
ATOM 783 C CA . GLY A 1 101 ? -3.901 -1.869 -13.096 1.00 90.75 101 GLY A CA 1
ATOM 784 C C . GLY A 1 101 ? -4.013 -0.471 -12.481 1.00 90.75 101 GLY A C 1
ATOM 785 O O . GLY A 1 101 ? -3.040 0.272 -12.388 1.00 90.75 101 GLY A O 1
ATOM 786 N N . GLY A 1 102 ? -5.228 -0.100 -12.069 1.00 88.00 102 GLY A N 1
ATOM 787 C CA . GLY A 1 102 ? -5.484 1.135 -11.319 1.00 88.00 102 GLY A CA 1
ATOM 788 C C . GLY A 1 102 ? -5.512 2.412 -12.158 1.00 88.00 102 GLY A C 1
ATOM 789 O O . GLY A 1 102 ? -5.137 2.436 -13.338 1.00 88.00 102 GLY A O 1
ATOM 790 N N . GLU A 1 103 ? -5.993 3.490 -11.547 1.00 91.75 103 GLU A N 1
ATOM 791 C CA . GLU A 1 103 ? -6.006 4.823 -12.147 1.00 91.75 103 GLU A CA 1
ATOM 792 C C . GLU A 1 103 ? -4.783 5.625 -11.710 1.00 91.75 103 GLU A C 1
ATOM 794 O O . GLU A 1 103 ? -4.392 5.592 -10.544 1.00 91.75 103 GLU A O 1
ATOM 799 N N . VAL A 1 104 ? -4.175 6.344 -12.657 1.00 89.50 104 VAL A N 1
ATOM 800 C CA . VAL A 1 104 ? -3.076 7.270 -12.356 1.00 89.50 104 VAL A CA 1
ATOM 801 C C . VAL A 1 104 ? -3.611 8.340 -11.412 1.00 89.50 104 VAL A C 1
ATOM 803 O O . VAL A 1 104 ? -4.684 8.896 -11.663 1.00 89.50 104 VAL A O 1
ATOM 806 N N . ARG A 1 105 ? -2.874 8.624 -10.337 1.00 85.50 105 ARG A N 1
ATOM 807 C CA . ARG A 1 105 ? -3.335 9.551 -9.299 1.00 85.50 105 ARG A CA 1
ATOM 808 C C . ARG A 1 105 ? -3.660 10.925 -9.882 1.00 85.50 105 ARG A C 1
ATOM 810 O O . ARG A 1 105 ? -2.990 11.395 -10.805 1.00 85.50 105 ARG A O 1
ATOM 817 N N . ASP A 1 106 ? -4.708 11.545 -9.347 1.00 85.19 106 ASP A N 1
ATOM 818 C CA . ASP A 1 106 ? -5.249 12.829 -9.809 1.00 85.19 106 ASP A CA 1
ATOM 819 C C . ASP A 1 106 ? -5.501 12.871 -11.333 1.00 85.19 106 ASP A C 1
ATOM 821 O O . ASP A 1 106 ? -5.235 13.875 -11.994 1.00 85.19 106 ASP A O 1
ATOM 825 N N . GLY A 1 107 ? -5.929 11.746 -11.923 1.00 85.25 107 GLY A N 1
ATOM 826 C CA . GLY A 1 107 ? -6.226 11.610 -13.357 1.00 85.25 107 GLY A CA 1
ATOM 827 C C . GLY A 1 107 ? -4.997 11.560 -14.276 1.00 85.25 107 GLY A C 1
ATOM 828 O O . GLY A 1 107 ? -5.112 11.270 -15.470 1.00 85.25 107 GLY A O 1
ATOM 829 N N . GLY A 1 108 ? -3.795 11.794 -13.746 1.00 87.31 108 GLY A N 1
ATOM 830 C CA . GLY A 1 108 ? -2.564 11.815 -14.531 1.00 87.31 108 GLY A CA 1
ATOM 831 C C . GLY A 1 108 ? -2.370 13.070 -15.387 1.00 87.31 108 GLY A C 1
ATOM 832 O O . GLY A 1 108 ? -1.549 13.048 -16.304 1.00 87.31 108 GLY A O 1
ATOM 833 N N . ASP A 1 109 ? -3.108 14.151 -15.136 1.00 91.56 109 ASP A N 1
ATOM 834 C CA . ASP A 1 109 ? -3.105 15.358 -15.977 1.00 91.56 109 ASP A CA 1
ATOM 835 C C . ASP A 1 109 ? -1.745 16.066 -16.059 1.00 91.56 109 ASP A C 1
ATOM 837 O O . ASP A 1 109 ? -1.480 16.801 -17.012 1.00 91.56 109 ASP A O 1
ATOM 841 N N . ARG A 1 110 ? -0.867 15.842 -15.077 1.00 91.81 110 ARG A N 1
ATOM 842 C CA . ARG A 1 110 ? 0.477 16.430 -15.017 1.00 91.81 110 ARG A CA 1
ATOM 843 C C . ARG A 1 110 ? 1.542 15.537 -15.632 1.00 91.81 110 ARG A C 1
ATOM 845 O O . ARG A 1 110 ? 2.650 16.006 -15.844 1.00 91.81 110 ARG A O 1
ATOM 852 N N . ALA A 1 111 ? 1.240 14.274 -15.925 1.00 91.81 111 ALA A N 1
ATOM 853 C CA . ALA A 1 111 ? 2.232 13.380 -16.499 1.00 91.81 111 ALA A CA 1
ATOM 854 C C . ALA A 1 111 ? 2.638 13.822 -17.907 1.00 91.81 111 ALA A C 1
ATOM 856 O O . ALA A 1 111 ? 1.797 13.982 -18.803 1.00 91.81 111 ALA A O 1
ATOM 857 N N . ARG A 1 112 ? 3.948 13.915 -18.129 1.00 94.12 112 ARG A N 1
ATOM 858 C CA . ARG A 1 112 ? 4.510 14.180 -19.452 1.00 94.12 112 ARG A CA 1
ATOM 859 C C . ARG A 1 112 ? 4.351 12.980 -20.386 1.00 94.12 112 ARG A C 1
ATOM 861 O O . ARG A 1 112 ? 4.063 11.851 -19.981 1.00 94.12 112 ARG A O 1
ATOM 868 N N . ALA A 1 113 ? 4.553 13.233 -21.675 1.00 93.56 113 ALA A N 1
ATOM 869 C CA . ALA A 1 113 ? 4.564 12.182 -22.681 1.00 93.56 113 ALA A CA 1
ATOM 870 C C . ALA A 1 113 ? 5.787 11.265 -22.504 1.00 93.56 113 ALA A C 1
ATOM 872 O O . ALA A 1 113 ? 6.904 11.733 -22.276 1.00 93.56 113 ALA A O 1
ATOM 873 N N . LEU A 1 114 ? 5.553 9.961 -22.654 1.00 92.69 114 LEU A N 1
ATOM 874 C CA . LEU A 1 114 ? 6.586 8.930 -22.621 1.00 92.69 114 LEU A CA 1
ATOM 875 C C . LEU A 1 114 ? 7.168 8.725 -24.017 1.00 92.69 114 LEU A C 1
ATOM 877 O O . LEU A 1 114 ? 6.416 8.504 -24.972 1.00 92.69 114 LEU A O 1
ATOM 881 N N . THR A 1 115 ? 8.490 8.730 -24.121 1.00 95.81 115 THR A N 1
ATOM 882 C CA . THR A 1 115 ? 9.209 8.377 -25.349 1.00 95.81 115 THR A CA 1
ATOM 883 C C . THR A 1 115 ? 9.376 6.860 -25.485 1.00 95.81 115 THR A C 1
ATOM 885 O O . THR A 1 115 ? 9.319 6.122 -24.500 1.00 95.81 115 THR A O 1
ATOM 888 N N . ASP A 1 116 ? 9.613 6.375 -26.706 1.00 95.88 116 ASP A N 1
ATOM 889 C CA . ASP A 1 116 ? 9.856 4.944 -26.946 1.00 95.88 116 ASP A CA 1
ATOM 890 C C . ASP A 1 116 ? 11.145 4.452 -26.274 1.00 95.88 116 ASP A C 1
ATOM 892 O O . ASP A 1 116 ? 11.180 3.332 -25.769 1.00 95.88 116 ASP A O 1
ATOM 896 N N . ALA A 1 117 ? 12.171 5.309 -26.201 1.00 94.81 117 ALA A N 1
ATOM 897 C CA . ALA A 1 117 ? 13.421 5.008 -25.509 1.00 94.81 117 ALA A CA 1
ATOM 898 C C . ALA A 1 117 ? 13.205 4.816 -23.999 1.00 94.81 117 ALA A C 1
ATOM 900 O O . ALA A 1 117 ? 13.696 3.849 -23.434 1.00 94.81 117 ALA A O 1
ATOM 901 N N . GLU A 1 118 ? 12.408 5.668 -23.344 1.00 95.25 118 GLU A N 1
ATOM 902 C CA . GLU A 1 118 ? 12.081 5.503 -21.916 1.00 95.25 118 GLU A CA 1
ATOM 903 C C . GLU A 1 118 ? 11.278 4.225 -21.653 1.00 95.25 118 GLU A C 1
ATOM 905 O O . GLU A 1 118 ? 11.525 3.516 -20.680 1.00 95.25 118 GLU A O 1
ATOM 910 N N . ARG A 1 119 ? 10.341 3.884 -22.548 1.00 96.31 119 ARG A N 1
ATOM 911 C CA . ARG A 1 119 ? 9.607 2.612 -22.466 1.00 96.31 119 ARG A CA 1
ATOM 912 C C . ARG A 1 119 ? 10.533 1.408 -22.634 1.00 96.31 119 ARG A C 1
ATOM 914 O O . ARG A 1 119 ? 10.265 0.370 -22.040 1.00 96.31 119 ARG A O 1
ATOM 921 N N . ALA A 1 120 ? 11.567 1.521 -23.467 1.00 94.50 120 ALA A N 1
ATOM 922 C CA . ALA A 1 120 ? 12.551 0.465 -23.677 1.00 94.50 120 ALA A CA 1
ATOM 923 C C . ALA A 1 120 ? 13.473 0.296 -22.462 1.00 94.50 120 ALA A C 1
ATOM 925 O O . ALA A 1 120 ? 13.592 -0.820 -21.971 1.00 94.50 120 ALA A O 1
ATOM 926 N N . VAL A 1 121 ? 14.004 1.393 -21.908 1.00 94.31 121 VAL A N 1
ATOM 927 C CA . VAL A 1 121 ? 14.786 1.373 -20.658 1.00 94.31 121 VAL A CA 1
ATOM 928 C C . VAL A 1 121 ? 13.989 0.724 -19.526 1.00 94.31 121 VAL A C 1
ATOM 930 O O . VAL A 1 121 ? 14.481 -0.178 -18.858 1.00 94.31 121 VAL A O 1
ATOM 933 N N . TYR A 1 122 ? 12.736 1.142 -19.321 1.00 94.81 122 TYR A N 1
ATOM 934 C CA . TYR A 1 122 ? 11.915 0.572 -18.254 1.00 94.81 122 TYR A CA 1
ATOM 935 C C . TYR A 1 122 ? 11.583 -0.907 -18.490 1.00 94.81 122 TYR A C 1
ATOM 937 O O . TYR A 1 122 ? 11.482 -1.663 -17.531 1.00 94.81 122 TYR A O 1
ATOM 945 N N . ARG A 1 123 ? 11.444 -1.346 -19.749 1.00 94.81 123 ARG A N 1
ATOM 946 C CA . ARG A 1 123 ? 11.254 -2.768 -20.071 1.00 94.81 123 ARG A CA 1
ATOM 947 C C . ARG A 1 123 ? 12.473 -3.599 -19.678 1.00 94.81 123 ARG A C 1
ATOM 949 O O . ARG A 1 123 ? 12.289 -4.658 -19.091 1.00 94.81 123 ARG A O 1
ATOM 956 N N . ASP A 1 124 ? 13.675 -3.103 -19.958 1.00 92.56 124 ASP A N 1
ATOM 957 C CA . ASP A 1 124 ? 14.919 -3.778 -19.576 1.00 92.56 124 ASP A CA 1
ATOM 958 C C . ASP A 1 124 ? 15.064 -3.835 -18.043 1.00 92.56 124 ASP A C 1
ATOM 960 O O . ASP A 1 124 ? 15.366 -4.892 -17.496 1.00 92.56 124 ASP A O 1
ATOM 964 N N . LEU A 1 125 ? 14.752 -2.743 -17.331 1.00 92.12 125 LEU A N 1
ATOM 965 C CA . LEU A 1 125 ? 14.753 -2.711 -15.860 1.00 92.12 125 LEU A CA 1
ATOM 966 C C . LEU A 1 125 ? 13.700 -3.635 -15.229 1.00 92.12 125 LEU A C 1
ATOM 968 O O . LEU A 1 125 ? 13.966 -4.270 -14.209 1.00 92.12 125 LEU A O 1
ATOM 972 N N . HIS A 1 126 ? 12.507 -3.714 -15.820 1.00 92.38 126 HIS A N 1
ATOM 973 C CA . HIS A 1 126 ? 11.450 -4.626 -15.386 1.00 92.38 126 HIS A CA 1
ATOM 974 C C . HIS A 1 126 ? 11.869 -6.089 -15.583 1.00 92.38 126 HIS A C 1
ATOM 976 O O . HIS A 1 126 ? 11.765 -6.885 -14.658 1.00 92.38 126 HIS A O 1
ATOM 982 N N . ALA A 1 127 ? 12.424 -6.434 -16.748 1.00 89.75 127 ALA A N 1
ATOM 983 C CA . ALA A 1 127 ? 12.924 -7.781 -17.007 1.00 89.75 127 ALA A CA 1
ATOM 984 C C . ALA A 1 127 ? 14.093 -8.157 -16.079 1.00 89.75 127 ALA A C 1
ATOM 986 O O . ALA A 1 127 ? 14.107 -9.263 -15.548 1.00 89.75 127 ALA A O 1
ATOM 987 N N . LEU A 1 128 ? 15.025 -7.231 -15.817 1.00 88.38 128 LEU A N 1
ATOM 988 C CA . LEU A 1 128 ? 16.085 -7.438 -14.826 1.00 88.38 128 LEU A CA 1
ATOM 989 C C . LEU A 1 128 ? 15.510 -7.648 -13.417 1.00 88.38 128 LEU A C 1
ATOM 991 O O . LEU A 1 128 ? 15.949 -8.546 -12.708 1.00 88.38 128 LEU A O 1
ATOM 995 N N . SER A 1 129 ? 14.506 -6.856 -13.027 1.00 89.94 129 SER A N 1
ATOM 996 C CA . SER A 1 129 ? 13.821 -7.013 -11.738 1.00 89.94 129 SER A CA 1
ATOM 997 C C . SER A 1 129 ? 13.213 -8.403 -11.593 1.00 89.94 129 SER A C 1
ATOM 999 O O . SER A 1 129 ? 13.438 -9.044 -10.573 1.00 89.94 129 SER A O 1
ATOM 1001 N N . ASN A 1 130 ? 12.507 -8.890 -12.617 1.00 87.38 130 ASN A N 1
ATOM 1002 C CA . ASN A 1 130 ? 11.919 -10.229 -12.597 1.00 87.38 130 ASN A CA 1
ATOM 1003 C C . ASN A 1 130 ? 13.006 -11.305 -12.516 1.00 87.38 130 ASN A C 1
ATOM 1005 O O . ASN A 1 130 ? 12.904 -12.196 -11.689 1.00 87.38 130 ASN A O 1
ATOM 1009 N N . ALA A 1 131 ? 14.095 -11.181 -13.284 1.00 84.75 131 ALA A N 1
ATOM 1010 C CA . ALA A 1 131 ? 15.196 -12.145 -13.237 1.00 84.75 131 ALA A CA 1
ATOM 1011 C C . ALA A 1 131 ? 15.847 -12.237 -11.844 1.00 84.75 131 ALA A C 1
ATOM 1013 O O . ALA A 1 131 ? 16.186 -13.327 -11.383 1.00 84.75 131 ALA A O 1
ATOM 1014 N N . LEU A 1 132 ? 16.012 -11.095 -11.168 1.00 83.25 132 LEU A N 1
ATOM 1015 C CA . LEU A 1 132 ? 16.530 -11.046 -9.803 1.00 83.25 132 LEU A CA 1
ATOM 1016 C C . LEU A 1 132 ? 15.517 -11.640 -8.817 1.00 83.25 132 LEU A C 1
ATOM 1018 O O . LEU A 1 132 ? 15.873 -12.509 -8.025 1.00 83.25 132 LEU A O 1
ATOM 1022 N N . VAL A 1 133 ? 14.248 -11.239 -8.890 1.00 85.06 133 VAL A N 1
ATOM 1023 C CA . VAL A 1 133 ? 13.193 -11.771 -8.014 1.00 85.06 133 VAL A CA 1
ATOM 1024 C C . VAL A 1 133 ? 13.051 -13.287 -8.185 1.00 85.06 133 VAL A C 1
ATOM 1026 O O . VAL A 1 133 ? 13.147 -13.991 -7.187 1.00 85.06 133 VAL A O 1
ATOM 1029 N N . ASP A 1 134 ? 12.952 -13.804 -9.411 1.00 83.75 134 ASP A N 1
ATOM 1030 C CA . ASP A 1 134 ? 12.846 -15.242 -9.711 1.00 83.75 134 ASP A CA 1
ATOM 1031 C C . ASP A 1 134 ? 14.033 -16.040 -9.154 1.00 83.75 134 ASP A C 1
ATOM 1033 O O . ASP A 1 134 ? 13.894 -17.161 -8.660 1.00 83.75 134 ASP A O 1
ATOM 1037 N N . ARG A 1 135 ? 15.242 -15.469 -9.219 1.00 81.62 135 ARG A N 1
ATOM 1038 C CA . ARG A 1 135 ? 16.445 -16.125 -8.697 1.00 81.62 135 ARG A CA 1
ATOM 1039 C C . ARG A 1 135 ? 16.438 -16.225 -7.177 1.00 81.62 135 ARG A C 1
ATOM 1041 O O . ARG A 1 135 ? 16.971 -17.199 -6.625 1.00 81.62 135 ARG A O 1
ATOM 1048 N N . HIS A 1 136 ? 15.947 -15.182 -6.518 1.00 76.56 136 HIS A N 1
ATOM 1049 C CA . HIS A 1 136 ? 16.073 -14.983 -5.078 1.00 76.56 136 HIS A CA 1
ATOM 1050 C C . HIS A 1 136 ? 14.861 -15.481 -4.293 1.00 76.56 136 HIS A C 1
ATOM 1052 O O . HIS A 1 136 ? 15.017 -15.922 -3.155 1.00 76.56 136 HIS A O 1
ATOM 1058 N N . PHE A 1 137 ? 13.702 -15.507 -4.938 1.00 78.50 137 PHE A N 1
ATOM 1059 C CA . PHE A 1 137 ? 12.459 -16.090 -4.464 1.00 78.50 137 PHE A CA 1
ATOM 1060 C C . PHE A 1 137 ? 12.043 -17.194 -5.448 1.00 78.50 137 PHE A C 1
ATOM 1062 O O . PHE A 1 137 ? 11.110 -17.007 -6.220 1.00 78.50 137 PHE A O 1
ATOM 1069 N N . PRO A 1 138 ? 12.749 -18.344 -5.460 1.00 70.00 138 PRO A N 1
ATOM 1070 C CA . PRO A 1 138 ? 12.461 -19.441 -6.388 1.00 70.00 138 PRO A CA 1
ATOM 1071 C C . PRO A 1 138 ? 11.158 -20.191 -6.059 1.00 70.00 138 PRO A C 1
ATOM 1073 O O . PRO A 1 138 ? 10.784 -21.115 -6.784 1.00 70.00 138 PRO A O 1
ATOM 1076 N N . ASP A 1 139 ? 10.522 -19.852 -4.937 1.00 72.69 139 ASP A N 1
ATOM 1077 C CA . ASP A 1 139 ? 9.210 -20.351 -4.542 1.00 72.69 139 ASP A CA 1
ATOM 1078 C C . ASP A 1 139 ? 8.101 -19.622 -5.329 1.00 72.69 139 ASP A C 1
ATOM 1080 O O . ASP A 1 139 ? 8.316 -18.536 -5.859 1.00 72.69 139 ASP A O 1
ATOM 1084 N N . GLU A 1 140 ? 6.894 -20.198 -5.393 1.00 75.19 140 GLU A N 1
ATOM 1085 C CA . GLU A 1 140 ? 5.759 -19.608 -6.136 1.00 75.19 140 GLU A CA 1
ATOM 1086 C C . GLU A 1 140 ? 5.322 -18.228 -5.593 1.00 75.19 140 GLU A C 1
ATOM 1088 O O . GLU A 1 140 ? 4.675 -17.466 -6.306 1.00 75.19 140 GLU A O 1
ATOM 1093 N N . SER A 1 141 ? 5.664 -17.884 -4.345 1.00 87.31 141 SER A N 1
ATOM 1094 C CA . SER A 1 141 ? 5.336 -16.593 -3.735 1.00 87.31 141 SER A CA 1
ATOM 1095 C C . SER A 1 141 ? 6.296 -16.220 -2.598 1.00 87.31 141 SER A C 1
ATOM 1097 O O . SER A 1 141 ? 6.990 -17.064 -2.029 1.00 87.31 141 SER A O 1
ATOM 1099 N N . PHE A 1 142 ? 6.330 -14.933 -2.242 1.00 88.25 142 PHE A N 1
ATOM 1100 C CA . PHE A 1 142 ? 7.086 -14.407 -1.102 1.00 88.25 142 PHE A CA 1
ATOM 1101 C C . PHE A 1 142 ? 6.303 -13.329 -0.343 1.00 88.25 142 PHE A C 1
ATOM 1103 O O . PHE A 1 142 ? 5.432 -12.654 -0.892 1.00 88.25 142 PHE A O 1
ATOM 1110 N N . THR A 1 143 ? 6.599 -13.143 0.943 1.00 89.69 143 THR A N 1
ATOM 1111 C CA . THR A 1 143 ? 5.888 -12.163 1.776 1.00 89.69 143 THR A CA 1
ATOM 1112 C C . THR A 1 143 ? 6.421 -10.748 1.564 1.00 89.69 143 THR A C 1
ATOM 1114 O O . THR A 1 143 ? 7.622 -10.494 1.667 1.00 89.69 143 THR A O 1
ATOM 1117 N N . THR A 1 144 ? 5.510 -9.802 1.349 1.00 91.62 144 THR A N 1
ATOM 1118 C CA . THR A 1 144 ? 5.787 -8.364 1.379 1.00 91.62 144 THR A CA 1
ATOM 1119 C C . THR A 1 144 ? 4.913 -7.657 2.406 1.00 91.62 144 THR A C 1
ATOM 1121 O O . THR A 1 144 ? 3.869 -8.155 2.834 1.00 91.62 144 THR A O 1
ATOM 1124 N N . TYR A 1 145 ? 5.362 -6.473 2.808 1.00 92.25 145 TYR A N 1
ATOM 1125 C CA . TYR A 1 145 ? 4.733 -5.641 3.815 1.00 92.25 145 TYR A CA 1
ATOM 1126 C C . TYR A 1 145 ? 4.510 -4.234 3.278 1.00 92.25 145 TYR A C 1
ATOM 1128 O O . TYR A 1 145 ? 5.372 -3.646 2.618 1.00 92.25 145 TYR A O 1
ATOM 1136 N N . ARG A 1 146 ? 3.358 -3.655 3.610 1.00 91.88 146 ARG A N 1
ATOM 1137 C CA . ARG A 1 146 ? 3.015 -2.276 3.267 1.00 91.88 146 ARG A CA 1
ATOM 1138 C C . ARG A 1 146 ? 2.514 -1.520 4.487 1.00 91.88 146 ARG A C 1
ATOM 1140 O O . ARG A 1 146 ? 1.473 -1.849 5.050 1.00 91.88 146 ARG A O 1
ATOM 1147 N N . GLY A 1 147 ? 3.221 -0.454 4.850 1.00 90.62 147 GLY A N 1
ATOM 1148 C CA . GLY A 1 147 ? 2.736 0.523 5.818 1.00 90.62 147 GLY A CA 1
ATOM 1149 C C . GLY A 1 147 ? 1.631 1.379 5.209 1.00 90.62 147 GLY A C 1
ATOM 1150 O O . GLY A 1 147 ? 1.823 1.999 4.161 1.00 90.62 147 GLY A O 1
ATOM 1151 N N . MET A 1 148 ? 0.466 1.430 5.852 1.00 89.81 148 MET A N 1
ATOM 1152 C CA . MET A 1 148 ? -0.661 2.215 5.353 1.00 89.81 148 MET A CA 1
ATOM 1153 C C . MET A 1 148 ? -0.552 3.672 5.802 1.00 89.81 148 MET A C 1
ATOM 1155 O O . MET A 1 148 ? -0.394 3.974 6.989 1.00 89.81 148 MET A O 1
ATOM 1159 N N . GLY A 1 149 ? -0.648 4.592 4.839 1.00 87.44 149 GLY A N 1
ATOM 1160 C CA . GLY A 1 149 ? -0.728 6.026 5.109 1.00 87.44 149 GLY A CA 1
ATOM 1161 C C . GLY A 1 149 ? -2.087 6.418 5.697 1.00 87.44 149 GLY A C 1
ATOM 1162 O O . GLY A 1 149 ? -3.071 5.702 5.543 1.00 87.44 149 GLY A O 1
ATOM 1163 N N . GLY A 1 150 ? -2.178 7.596 6.324 1.00 88.12 150 GLY A N 1
ATOM 1164 C CA . GLY A 1 150 ? -3.348 7.973 7.135 1.00 88.12 150 GLY A CA 1
ATOM 1165 C C . GLY A 1 150 ? -4.709 7.871 6.427 1.00 88.12 150 GLY A C 1
ATOM 1166 O O . GLY A 1 150 ? -5.656 7.377 7.026 1.00 88.12 150 GLY A O 1
ATOM 1167 N N . SER A 1 151 ? -4.817 8.284 5.156 1.00 89.19 151 SER A N 1
ATOM 1168 C CA . SER A 1 151 ? -6.082 8.180 4.399 1.00 89.19 151 SER A CA 1
ATOM 1169 C C . SER A 1 151 ? -6.482 6.726 4.123 1.00 89.19 151 SER A C 1
ATOM 1171 O O . SER A 1 151 ? -7.659 6.378 4.191 1.00 89.19 151 SER A O 1
ATOM 1173 N N . GLN A 1 152 ? -5.501 5.866 3.843 1.00 89.31 152 GLN A N 1
ATOM 1174 C CA . GLN A 1 152 ? -5.751 4.455 3.563 1.00 89.31 152 GLN A CA 1
ATOM 1175 C C . GLN A 1 152 ? -6.074 3.697 4.856 1.00 89.31 152 GLN A C 1
ATOM 1177 O O . GLN A 1 152 ? -7.023 2.921 4.879 1.00 89.31 152 GLN A O 1
ATOM 1182 N N . THR A 1 153 ? -5.360 3.993 5.948 1.00 92.25 153 THR A N 1
ATOM 1183 C CA . THR A 1 153 ? -5.685 3.492 7.291 1.00 92.25 153 THR A CA 1
ATOM 1184 C C . THR A 1 153 ? -7.108 3.859 7.696 1.00 92.25 153 THR A C 1
ATOM 1186 O O . THR A 1 153 ? -7.836 2.998 8.169 1.00 92.25 153 THR A O 1
ATOM 1189 N N . ALA A 1 154 ? -7.520 5.114 7.494 1.00 94.00 154 ALA A N 1
ATOM 1190 C CA . ALA A 1 154 ? -8.868 5.574 7.816 1.00 94.00 154 ALA A CA 1
ATOM 1191 C C . ALA A 1 154 ? -9.950 4.790 7.054 1.00 94.00 154 ALA A C 1
ATOM 1193 O O . ALA A 1 154 ? -10.906 4.318 7.661 1.00 94.00 154 ALA A O 1
ATOM 1194 N N . THR A 1 155 ? -9.769 4.618 5.742 1.00 93.00 155 THR A N 1
ATOM 1195 C CA . THR A 1 155 ? -10.714 3.881 4.885 1.00 93.00 155 THR A CA 1
ATOM 1196 C C . THR A 1 155 ? -10.809 2.410 5.290 1.00 93.00 155 THR A C 1
ATOM 1198 O O . THR A 1 155 ? -11.902 1.869 5.421 1.00 93.00 155 THR A O 1
ATOM 1201 N N . LEU A 1 156 ? -9.666 1.769 5.543 1.00 93.38 156 LEU A N 1
ATOM 1202 C CA . LEU A 1 156 ? -9.620 0.363 5.932 1.00 93.38 156 LEU A CA 1
ATOM 1203 C C . LEU A 1 156 ? -10.194 0.137 7.336 1.00 93.38 156 LEU A C 1
ATOM 1205 O O . LEU A 1 156 ? -10.951 -0.805 7.540 1.00 93.38 156 LEU A O 1
ATOM 1209 N N . ALA A 1 157 ? -9.898 1.027 8.286 1.00 95.38 157 ALA A N 1
ATOM 1210 C CA . ALA A 1 157 ? -10.496 0.986 9.616 1.00 95.38 157 ALA A CA 1
ATOM 1211 C C . ALA A 1 157 ? -12.021 1.130 9.558 1.00 95.38 157 ALA A C 1
ATOM 1213 O O . ALA A 1 157 ? -12.706 0.392 10.255 1.00 95.38 157 ALA A O 1
ATOM 1214 N N . ALA A 1 158 ? -12.552 2.013 8.703 1.00 95.88 158 ALA A N 1
ATOM 1215 C CA . ALA A 1 158 ? -13.994 2.141 8.498 1.00 95.88 158 ALA A CA 1
ATOM 1216 C C . ALA A 1 158 ? -14.616 0.822 8.020 1.00 95.88 158 ALA A C 1
ATOM 1218 O O . ALA A 1 158 ? -15.549 0.329 8.646 1.00 95.88 158 ALA A O 1
ATOM 1219 N N . ALA A 1 159 ? -14.043 0.219 6.972 1.00 95.38 159 ALA A N 1
ATOM 1220 C CA . ALA A 1 159 ? -14.529 -1.041 6.415 1.00 95.38 159 ALA A CA 1
ATOM 1221 C C . ALA A 1 159 ? -14.513 -2.182 7.447 1.00 95.38 159 ALA A C 1
ATOM 1223 O O . ALA A 1 159 ? -15.487 -2.920 7.563 1.00 95.38 159 ALA A O 1
ATOM 1224 N N . VAL A 1 160 ? -13.441 -2.293 8.238 1.00 96.81 160 VAL A N 1
ATOM 1225 C CA . VAL A 1 160 ? -13.323 -3.329 9.279 1.00 96.81 160 VAL A CA 1
ATOM 1226 C C . VAL A 1 160 ? -14.246 -3.050 10.468 1.00 96.81 160 VAL A C 1
ATOM 1228 O O . VAL A 1 160 ? -14.779 -3.972 11.075 1.00 96.81 160 VAL A O 1
ATOM 1231 N N . PHE A 1 161 ? -14.460 -1.782 10.823 1.00 97.19 161 PHE A N 1
ATOM 1232 C CA . PHE A 1 161 ? -15.423 -1.416 11.862 1.00 97.19 161 PHE A CA 1
ATOM 1233 C C . PHE A 1 161 ? -16.863 -1.633 11.421 1.00 97.19 161 PHE A C 1
ATOM 1235 O O . PHE A 1 161 ? -17.703 -1.842 12.288 1.00 97.19 161 PHE A O 1
ATOM 1242 N N . ASP A 1 162 ? -17.163 -1.588 10.126 1.00 96.62 162 ASP A N 1
ATOM 1243 C CA . ASP A 1 162 ? -18.481 -1.920 9.593 1.00 96.62 162 ASP A CA 1
ATOM 1244 C C . ASP A 1 162 ? -18.733 -3.432 9.576 1.00 96.62 162 ASP A C 1
ATOM 1246 O O . ASP A 1 162 ? -19.802 -3.870 10.007 1.00 96.62 162 ASP A O 1
ATOM 1250 N N . ASP A 1 163 ? -17.748 -4.221 9.141 1.00 96.75 163 ASP A N 1
ATOM 1251 C CA . ASP A 1 163 ? -17.863 -5.674 8.996 1.00 96.75 163 ASP A CA 1
ATOM 1252 C C . ASP A 1 163 ? -16.614 -6.408 9.520 1.00 96.75 163 ASP A C 1
ATOM 1254 O O . ASP A 1 163 ? -15.757 -6.822 8.740 1.00 96.75 163 ASP A O 1
ATOM 1258 N N . PRO A 1 164 ? -16.478 -6.581 10.847 1.00 96.75 164 PRO A N 1
ATOM 1259 C CA . PRO A 1 164 ? -15.287 -7.189 11.435 1.00 96.75 164 PRO A CA 1
ATOM 1260 C C . PRO A 1 164 ? -15.171 -8.698 11.181 1.00 96.75 164 PRO A C 1
ATOM 1262 O O . PRO A 1 164 ? -14.114 -9.269 11.448 1.00 96.75 164 PRO A O 1
ATOM 1265 N N . ASP A 1 165 ? -16.232 -9.335 10.678 1.00 96.75 165 ASP A N 1
ATOM 1266 C CA . ASP A 1 165 ? -16.278 -10.766 10.373 1.00 96.75 165 ASP A CA 1
ATOM 1267 C C . ASP A 1 165 ? -15.977 -11.059 8.894 1.00 96.75 165 ASP A C 1
ATOM 1269 O O . ASP A 1 165 ? -15.999 -12.218 8.478 1.00 96.75 165 ASP A O 1
ATOM 1273 N N . ALA A 1 166 ? -15.679 -10.030 8.092 1.00 96.00 166 ALA A N 1
ATOM 1274 C CA . ALA A 1 166 ? -15.257 -10.209 6.713 1.00 96.00 166 ALA A CA 1
ATOM 1275 C C . ALA A 1 166 ? -13.952 -11.018 6.637 1.00 96.00 166 ALA A C 1
ATOM 1277 O O . ALA A 1 166 ? -12.965 -10.699 7.303 1.00 96.00 166 ALA A O 1
ATOM 1278 N N . ASP A 1 167 ? -13.927 -12.024 5.760 1.00 95.94 167 ASP A N 1
ATOM 1279 C CA . ASP A 1 167 ? -12.737 -12.848 5.515 1.00 95.94 167 ASP A CA 1
ATOM 1280 C C . ASP A 1 167 ? -11.638 -12.071 4.774 1.00 95.94 167 ASP A C 1
ATOM 1282 O O . ASP A 1 167 ? -10.449 -12.363 4.916 1.00 95.94 167 ASP A O 1
ATOM 1286 N N . THR A 1 168 ? -12.025 -11.073 3.975 1.00 96.19 168 THR A N 1
ATOM 1287 C CA . THR A 1 168 ? -11.122 -10.328 3.093 1.00 96.19 168 THR A CA 1
ATOM 1288 C C . THR A 1 168 ? -11.535 -8.869 2.938 1.00 96.19 168 THR A C 1
ATOM 1290 O O . THR A 1 168 ? -12.726 -8.562 2.953 1.00 96.19 168 THR A O 1
ATOM 1293 N N . TYR A 1 169 ? -10.568 -7.997 2.648 1.00 93.12 169 TYR A N 1
ATOM 1294 C CA . TYR A 1 169 ? -10.799 -6.594 2.301 1.00 93.12 169 TYR A CA 1
ATOM 1295 C C . TYR A 1 169 ? -10.166 -6.253 0.955 1.00 93.12 169 TYR A C 1
ATOM 1297 O O . TYR A 1 169 ? -8.992 -6.541 0.715 1.00 93.12 169 TYR A O 1
ATOM 1305 N N . SER A 1 170 ? -10.929 -5.593 0.087 1.00 89.50 170 SER A N 1
ATOM 1306 C CA . SER A 1 170 ? -10.437 -5.102 -1.201 1.00 89.50 170 SER A CA 1
ATOM 1307 C C . SER A 1 170 ? -10.157 -3.606 -1.127 1.00 89.50 170 SER A C 1
ATOM 1309 O O . SER A 1 170 ? -10.943 -2.842 -0.568 1.00 89.50 170 SER A O 1
ATOM 1311 N N . PHE A 1 171 ? -9.043 -3.169 -1.708 1.00 84.50 171 PHE A N 1
ATOM 1312 C CA . PHE A 1 171 ? -8.759 -1.748 -1.877 1.00 84.50 171 PHE A CA 1
ATOM 1313 C C . PHE A 1 171 ? -8.150 -1.491 -3.257 1.00 84.50 171 PHE A C 1
ATOM 1315 O O . PHE A 1 171 ? -7.510 -2.350 -3.862 1.00 84.50 171 PHE A O 1
ATOM 1322 N N . SER A 1 172 ? -8.393 -0.293 -3.779 1.00 85.00 172 SER A N 1
ATOM 1323 C CA . SER A 1 172 ? -7.816 0.161 -5.040 1.00 85.00 172 SER A CA 1
ATOM 1324 C C . SER A 1 172 ? -6.537 0.946 -4.761 1.00 85.00 172 SER A C 1
ATOM 1326 O O . SER A 1 172 ? -6.459 1.752 -3.832 1.00 85.00 172 SER A O 1
ATOM 1328 N N . THR A 1 173 ? -5.522 0.740 -5.589 1.00 87.00 173 THR A N 1
ATOM 1329 C CA . THR A 1 173 ? -4.291 1.532 -5.599 1.00 87.00 173 THR A CA 1
ATOM 1330 C C . THR A 1 173 ? -4.056 2.158 -6.956 1.00 87.00 173 THR A C 1
ATOM 1332 O O . THR A 1 173 ? -4.581 1.710 -7.977 1.00 87.00 173 THR A O 1
ATOM 1335 N N . ALA A 1 174 ? -3.214 3.187 -6.949 1.00 90.06 174 ALA A N 1
ATOM 1336 C CA . ALA A 1 174 ? -2.580 3.677 -8.158 1.00 90.06 174 ALA A CA 1
ATOM 1337 C C . ALA A 1 174 ? -1.742 2.562 -8.826 1.00 90.06 174 ALA A C 1
ATOM 1339 O O . ALA A 1 174 ? -1.448 1.564 -8.170 1.00 90.06 174 ALA A O 1
ATOM 1340 N N . PRO A 1 175 ? -1.303 2.720 -10.089 1.00 92.88 175 PRO A N 1
ATOM 1341 C CA . PRO A 1 175 ? -0.572 1.684 -10.826 1.00 92.88 175 PRO A CA 1
ATOM 1342 C C . PRO A 1 175 ? 0.713 1.173 -10.171 1.00 92.88 175 PRO A C 1
ATOM 1344 O O . PRO A 1 175 ? 1.224 0.132 -10.571 1.00 92.88 175 PRO A O 1
ATOM 1347 N N . VAL A 1 176 ? 1.236 1.887 -9.176 1.00 91.88 176 VAL A N 1
ATOM 1348 C CA . VAL A 1 176 ? 2.422 1.506 -8.412 1.00 91.88 176 VAL A CA 1
ATOM 1349 C C . VAL A 1 176 ? 2.038 1.362 -6.943 1.00 91.88 176 VAL A C 1
ATOM 1351 O O . VAL A 1 176 ? 1.574 2.316 -6.312 1.00 91.88 176 VAL A O 1
ATOM 1354 N N . SER A 1 177 ? 2.274 0.175 -6.387 1.00 90.31 177 SER A N 1
ATOM 1355 C CA . SER A 1 177 ? 2.155 -0.099 -4.957 1.00 90.31 177 SER A CA 1
ATOM 1356 C C . SER A 1 177 ? 3.537 -0.319 -4.351 1.00 90.31 177 SER A C 1
ATOM 1358 O O . SER A 1 177 ? 4.181 -1.325 -4.626 1.00 90.31 177 SER A O 1
ATOM 1360 N N . TYR A 1 178 ? 3.964 0.605 -3.496 1.00 89.31 178 TYR A N 1
ATOM 1361 C CA . TYR A 1 178 ? 5.220 0.502 -2.755 1.00 89.31 178 TYR A CA 1
ATOM 1362 C C . TYR A 1 178 ? 5.069 -0.497 -1.609 1.00 89.31 178 TYR A C 1
ATOM 1364 O O . TYR A 1 178 ? 4.165 -0.355 -0.776 1.00 89.31 178 TYR A O 1
ATOM 1372 N N . VAL A 1 179 ? 5.943 -1.496 -1.579 1.00 90.75 179 VAL A N 1
ATOM 1373 C CA . VAL A 1 179 ? 6.027 -2.507 -0.523 1.00 90.75 179 VAL A CA 1
ATOM 1374 C C . VAL A 1 179 ? 7.489 -2.747 -0.161 1.00 90.75 179 VAL A C 1
ATOM 1376 O O . VAL A 1 179 ? 8.403 -2.298 -0.847 1.00 90.75 179 VAL A O 1
ATOM 1379 N N . THR A 1 180 ? 7.714 -3.468 0.924 1.00 89.50 180 THR A N 1
ATOM 1380 C CA . THR A 1 180 ? 9.043 -3.867 1.383 1.00 89.50 180 THR A CA 1
ATOM 1381 C C . THR A 1 180 ? 9.014 -5.325 1.819 1.00 89.50 180 THR A C 1
ATOM 1383 O O . THR A 1 180 ? 7.992 -5.810 2.301 1.00 89.50 180 THR A O 1
ATOM 1386 N N . THR A 1 181 ? 10.123 -6.041 1.674 1.00 86.12 181 THR A N 1
ATOM 1387 C CA . THR A 1 181 ? 10.290 -7.376 2.272 1.00 86.12 181 THR A CA 1
ATOM 1388 C C . THR A 1 181 ? 10.634 -7.318 3.768 1.00 86.12 181 THR A C 1
ATOM 1390 O O . THR A 1 181 ? 10.693 -8.353 4.425 1.00 86.12 181 THR A O 1
ATOM 1393 N N . ASP A 1 182 ? 10.858 -6.125 4.332 1.00 83.06 182 ASP A N 1
ATOM 1394 C CA . ASP A 1 182 ? 11.118 -5.894 5.754 1.00 83.06 182 ASP A CA 1
ATOM 1395 C C . ASP A 1 182 ? 9.897 -5.321 6.472 1.00 83.06 182 ASP A C 1
ATOM 1397 O O . ASP A 1 182 ? 9.517 -4.155 6.317 1.00 83.06 182 ASP A O 1
ATOM 1401 N N . ARG A 1 183 ? 9.324 -6.141 7.353 1.00 84.44 183 ARG A N 1
ATOM 1402 C CA . ARG A 1 183 ? 8.191 -5.755 8.193 1.00 84.44 183 ARG A CA 1
ATOM 1403 C C . ARG A 1 183 ? 8.487 -4.495 9.005 1.00 84.44 183 ARG A C 1
ATOM 1405 O O . ARG A 1 183 ? 7.636 -3.612 9.080 1.00 84.44 183 ARG A O 1
ATOM 1412 N N . ARG A 1 184 ? 9.689 -4.366 9.579 1.00 81.69 184 ARG A N 1
ATOM 1413 C CA . ARG A 1 184 ? 10.039 -3.214 10.427 1.00 81.69 184 ARG A CA 1
ATOM 1414 C C . ARG A 1 184 ? 10.015 -1.912 9.630 1.00 81.69 184 ARG A C 1
ATOM 1416 O O . ARG A 1 184 ? 9.491 -0.911 10.109 1.00 81.69 184 ARG A O 1
ATOM 1423 N N . THR A 1 185 ? 10.524 -1.937 8.403 1.00 81.44 185 THR A N 1
ATOM 1424 C CA . THR A 1 185 ? 10.441 -0.793 7.492 1.00 81.44 185 THR A CA 1
ATOM 1425 C C . THR A 1 185 ? 8.985 -0.410 7.232 1.00 81.44 185 THR A C 1
ATOM 1427 O O . THR A 1 185 ? 8.625 0.758 7.378 1.00 81.44 185 THR A O 1
ATOM 1430 N N . ALA A 1 186 ? 8.114 -1.370 6.905 1.00 86.38 186 ALA A N 1
ATOM 1431 C CA . ALA A 1 186 ? 6.693 -1.082 6.696 1.00 86.38 186 ALA A CA 1
ATOM 1432 C C . ALA A 1 186 ? 6.039 -0.440 7.932 1.00 86.38 186 ALA A C 1
ATOM 1434 O O . ALA A 1 186 ? 5.226 0.476 7.801 1.00 86.38 186 ALA A O 1
ATOM 1435 N N . GLU A 1 187 ? 6.418 -0.879 9.131 1.00 85.12 187 GLU A N 1
ATOM 1436 C CA . GLU A 1 187 ? 5.925 -0.324 10.391 1.00 85.12 187 GLU A CA 1
ATOM 1437 C C . GLU A 1 187 ? 6.341 1.136 10.599 1.00 85.12 187 GLU A C 1
ATOM 1439 O O . GLU A 1 187 ? 5.496 1.943 10.990 1.00 85.12 187 GLU A O 1
ATOM 1444 N N . GLU A 1 188 ? 7.594 1.496 10.295 1.00 81.50 188 GLU A N 1
ATOM 1445 C CA . GLU A 1 188 ? 8.112 2.869 10.424 1.00 81.50 188 GLU A CA 1
ATOM 1446 C C . GLU A 1 188 ? 7.339 3.878 9.560 1.00 81.50 188 GLU A C 1
ATOM 1448 O O . GLU A 1 188 ? 7.151 5.032 9.956 1.00 81.50 188 GLU A O 1
ATOM 1453 N N . PHE A 1 189 ? 6.848 3.440 8.397 1.00 79.12 189 PHE A N 1
ATOM 1454 C CA . PHE A 1 189 ? 6.049 4.267 7.488 1.00 79.12 189 PHE A CA 1
ATOM 1455 C C . PHE A 1 189 ? 4.536 4.169 7.729 1.00 79.12 189 PHE A C 1
ATOM 1457 O O . PHE A 1 189 ? 3.768 4.947 7.154 1.00 79.12 189 PHE A O 1
ATOM 1464 N N . SER A 1 190 ? 4.088 3.245 8.581 1.00 86.06 190 SER A N 1
ATOM 1465 C CA . SER A 1 190 ? 2.668 3.037 8.855 1.00 86.06 190 SER A CA 1
ATOM 1466 C C . SER A 1 190 ? 2.071 4.132 9.746 1.00 86.06 190 SER A C 1
ATOM 1468 O O . SER A 1 190 ? 2.725 4.714 10.611 1.00 86.06 190 SER A O 1
ATOM 1470 N N . LYS A 1 191 ? 0.772 4.393 9.572 1.00 86.06 191 LYS A N 1
ATOM 1471 C CA . LYS A 1 191 ? -0.049 5.196 10.495 1.00 86.06 191 LYS A CA 1
ATOM 1472 C C . LYS A 1 191 ? -0.949 4.305 11.343 1.00 86.06 191 LYS A C 1
ATOM 1474 O O . LYS A 1 191 ? -2.129 4.598 11.514 1.00 86.06 191 LYS A O 1
ATOM 1479 N N . GLY A 1 192 ? -0.394 3.204 11.843 1.00 86.06 192 GLY A N 1
ATOM 1480 C CA . GLY A 1 192 ? -1.090 2.273 12.726 1.00 86.06 192 GLY A CA 1
ATOM 1481 C C . GLY A 1 192 ? -1.585 0.991 12.064 1.00 86.06 192 GLY A C 1
ATOM 1482 O O . GLY A 1 192 ? -2.008 0.103 12.785 1.00 86.06 192 GLY A O 1
ATOM 1483 N N . VAL A 1 193 ? -1.535 0.858 10.737 1.00 91.88 193 VAL A N 1
ATOM 1484 C CA . VAL A 1 193 ? -1.933 -0.377 10.041 1.00 91.88 193 VAL A CA 1
ATOM 1485 C C . VAL A 1 193 ? -0.845 -0.796 9.064 1.00 91.88 193 VAL A C 1
ATOM 1487 O O . VAL A 1 193 ? -0.345 0.027 8.293 1.00 91.88 193 VAL A O 1
ATOM 1490 N N . VAL A 1 194 ? -0.494 -2.077 9.106 1.00 92.75 194 VAL A N 1
ATOM 1491 C CA . VAL A 1 194 ? 0.427 -2.732 8.177 1.00 92.75 194 VAL A CA 1
ATOM 1492 C C . VAL A 1 194 ? -0.331 -3.840 7.466 1.00 92.75 194 VAL A C 1
ATOM 1494 O O . VAL A 1 194 ? -1.124 -4.549 8.077 1.00 92.75 194 VAL A O 1
ATOM 1497 N N . ILE A 1 195 ? -0.092 -3.970 6.170 1.00 93.38 195 ILE A N 1
ATOM 1498 C CA . ILE A 1 195 ? -0.625 -5.058 5.361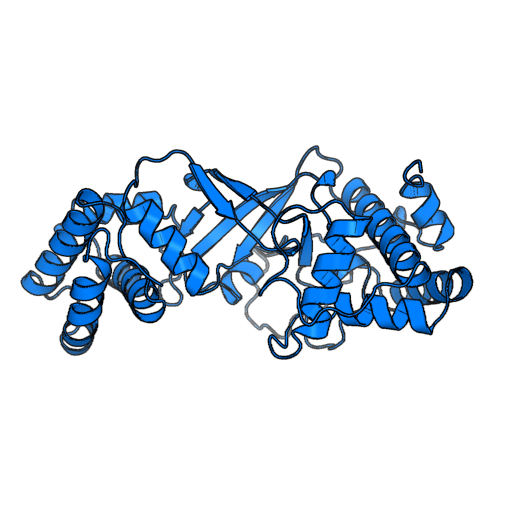 1.00 93.38 195 ILE A CA 1
ATOM 1499 C C . ILE A 1 195 ? 0.501 -6.029 5.081 1.00 93.38 195 ILE A C 1
ATOM 1501 O O . ILE A 1 195 ? 1.541 -5.627 4.563 1.00 93.38 195 ILE A O 1
ATOM 1505 N N . GLU A 1 196 ? 0.274 -7.284 5.432 1.00 93.62 196 GLU A N 1
ATOM 1506 C CA . GLU A 1 196 ? 1.095 -8.424 5.049 1.00 93.62 196 GLU A CA 1
ATOM 1507 C C . GLU A 1 196 ? 0.475 -9.066 3.799 1.00 93.62 196 GLU A C 1
ATOM 1509 O O . GLU A 1 196 ? -0.746 -9.100 3.643 1.00 93.62 196 GLU A O 1
ATOM 1514 N N . ARG A 1 197 ? 1.286 -9.499 2.837 1.00 90.75 197 ARG A N 1
ATOM 1515 C CA . ARG A 1 197 ? 0.763 -10.082 1.597 1.00 90.75 197 ARG A CA 1
ATOM 1516 C C . ARG A 1 197 ? 1.732 -11.098 1.017 1.00 90.75 197 ARG A C 1
ATOM 1518 O O . ARG A 1 197 ? 2.909 -10.797 0.845 1.00 90.75 197 ARG A O 1
ATOM 1525 N N . GLU A 1 198 ? 1.208 -12.248 0.607 1.00 91.44 198 GLU A N 1
ATOM 1526 C CA . GLU A 1 198 ? 1.908 -13.116 -0.339 1.00 91.44 198 GLU A CA 1
ATOM 1527 C C . GLU A 1 198 ? 1.896 -12.491 -1.737 1.00 91.44 198 GLU A C 1
ATOM 1529 O O . GLU A 1 198 ? 0.862 -12.068 -2.263 1.00 91.44 198 GLU A O 1
ATOM 1534 N N . THR A 1 199 ? 3.086 -12.369 -2.305 1.00 90.19 199 THR A N 1
ATOM 1535 C CA . THR A 1 199 ? 3.363 -11.681 -3.561 1.00 90.19 199 THR A CA 1
ATOM 1536 C C . THR A 1 199 ? 3.933 -12.686 -4.538 1.00 90.19 199 THR A C 1
ATOM 1538 O O . THR A 1 199 ? 4.901 -13.373 -4.220 1.00 90.19 199 THR A O 1
ATOM 1541 N N . ASP A 1 200 ? 3.319 -12.766 -5.711 1.00 90.38 200 ASP A N 1
ATOM 1542 C CA . ASP A 1 200 ? 3.849 -13.525 -6.837 1.00 90.38 200 ASP A CA 1
ATOM 1543 C C . ASP A 1 200 ? 4.991 -12.711 -7.481 1.00 90.38 200 ASP A C 1
ATOM 1545 O O . ASP A 1 200 ? 4.843 -11.490 -7.624 1.00 90.38 200 ASP A O 1
ATOM 1549 N N . PRO A 1 201 ? 6.128 -13.315 -7.863 1.00 88.06 201 PRO A N 1
ATOM 1550 C CA . PRO A 1 201 ? 7.149 -12.651 -8.676 1.00 88.06 201 PRO A CA 1
ATOM 1551 C C . PRO A 1 201 ? 6.589 -11.883 -9.877 1.00 88.06 201 PRO A C 1
ATOM 1553 O O . PRO A 1 201 ? 7.015 -10.752 -10.132 1.00 88.06 201 PRO A O 1
ATOM 1556 N N . ASP A 1 202 ? 5.560 -12.420 -10.540 1.00 88.62 202 ASP A N 1
ATOM 1557 C CA . ASP A 1 202 ? 4.908 -11.762 -11.668 1.00 88.62 202 ASP A CA 1
ATOM 1558 C C . ASP A 1 202 ? 4.272 -10.424 -11.266 1.00 88.62 202 ASP A C 1
ATOM 1560 O O . ASP A 1 202 ? 4.122 -9.547 -12.119 1.00 88.62 202 ASP A O 1
ATOM 1564 N N . ASP A 1 203 ? 3.898 -10.227 -9.996 1.00 91.81 203 ASP A N 1
ATOM 1565 C CA . ASP A 1 203 ? 3.318 -8.983 -9.478 1.00 91.81 203 ASP A CA 1
ATOM 1566 C C . ASP A 1 203 ? 4.326 -7.832 -9.360 1.00 91.81 203 ASP A C 1
ATOM 1568 O O . ASP A 1 203 ? 3.916 -6.672 -9.223 1.00 91.81 203 ASP A O 1
ATOM 1572 N N . VAL A 1 204 ? 5.629 -8.102 -9.450 1.00 92.56 204 VAL A N 1
ATOM 1573 C CA . VAL A 1 204 ? 6.671 -7.080 -9.339 1.00 92.56 204 VAL A CA 1
ATOM 1574 C C . VAL A 1 204 ? 6.734 -6.247 -10.618 1.00 92.56 204 VAL A C 1
ATOM 1576 O O . VAL A 1 204 ? 6.955 -6.740 -11.716 1.00 92.56 204 VAL A O 1
ATOM 1579 N N . ALA A 1 205 ? 6.555 -4.933 -10.490 1.00 94.06 205 ALA A N 1
ATOM 1580 C CA . ALA A 1 205 ? 6.792 -3.993 -11.581 1.00 94.06 205 ALA A CA 1
ATOM 1581 C C . ALA A 1 205 ? 8.264 -3.568 -11.633 1.00 94.06 205 ALA A C 1
ATOM 1583 O O . ALA A 1 205 ? 8.853 -3.487 -12.710 1.00 94.06 205 ALA A O 1
ATOM 1584 N N . LEU A 1 206 ? 8.857 -3.285 -10.473 1.00 92.00 206 LEU A N 1
ATOM 1585 C CA . LEU A 1 206 ? 10.258 -2.900 -10.366 1.00 92.00 206 LEU A CA 1
ATOM 1586 C C . LEU A 1 206 ? 10.803 -3.277 -8.991 1.00 92.00 206 LEU A C 1
ATOM 1588 O O . LEU A 1 206 ? 10.226 -2.917 -7.966 1.00 92.00 206 LEU A O 1
ATOM 1592 N N . ALA A 1 207 ? 11.944 -3.949 -8.966 1.00 89.06 207 ALA A N 1
ATOM 1593 C CA . ALA A 1 207 ? 12.640 -4.297 -7.743 1.00 89.06 207 ALA A CA 1
ATOM 1594 C C . ALA A 1 207 ? 13.630 -3.161 -7.429 1.00 89.06 207 ALA A C 1
ATOM 1596 O O . ALA A 1 207 ? 14.817 -3.239 -7.723 1.00 89.06 207 ALA A O 1
ATOM 1597 N N . ILE A 1 208 ? 13.108 -2.02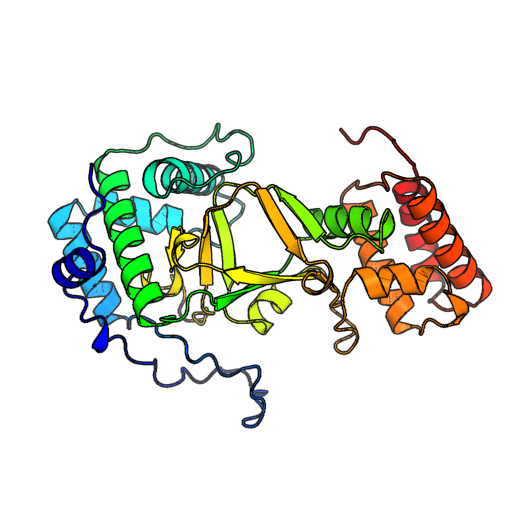5 -6.957 1.00 84.31 208 ILE A N 1
ATOM 1598 C CA . ILE A 1 208 ? 13.818 -0.737 -6.995 1.00 84.31 208 ILE A CA 1
ATOM 1599 C C . ILE A 1 208 ? 15.148 -0.765 -6.223 1.00 84.31 208 ILE A C 1
ATOM 1601 O O . ILE A 1 208 ? 16.143 -0.285 -6.753 1.00 84.31 208 ILE A O 1
ATOM 1605 N N . ASP A 1 209 ? 15.186 -1.385 -5.039 1.00 77.31 209 ASP A N 1
ATOM 1606 C CA . ASP A 1 209 ? 16.409 -1.561 -4.233 1.00 77.31 209 ASP A CA 1
ATOM 1607 C C . ASP A 1 209 ? 17.382 -2.595 -4.823 1.00 77.31 209 ASP A C 1
ATOM 1609 O O . ASP A 1 209 ? 18.462 -2.786 -4.275 1.00 77.31 209 ASP A O 1
ATOM 1613 N N . TYR A 1 210 ? 16.999 -3.299 -5.893 1.00 75.38 210 TYR A N 1
ATOM 1614 C CA . TYR A 1 210 ? 17.902 -4.174 -6.636 1.00 75.38 210 TYR A CA 1
ATOM 1615 C C . TYR A 1 210 ? 18.511 -3.490 -7.845 1.00 75.38 210 TYR A C 1
ATOM 1617 O O . TYR A 1 210 ? 19.631 -3.809 -8.199 1.00 75.38 210 TYR A O 1
ATOM 1625 N N . VAL A 1 211 ? 17.770 -2.624 -8.541 1.00 76.75 211 VAL A N 1
ATOM 1626 C CA . VAL A 1 211 ? 18.168 -2.154 -9.882 1.00 76.75 211 VAL A CA 1
ATOM 1627 C C . VAL A 1 211 ? 18.483 -0.661 -9.948 1.00 76.75 211 VAL A C 1
ATOM 1629 O O . VAL A 1 211 ? 18.940 -0.186 -10.986 1.00 76.75 211 VAL A O 1
ATOM 1632 N N . VAL A 1 212 ? 18.263 0.084 -8.860 1.00 75.62 212 VAL A N 1
ATOM 1633 C CA . VAL A 1 212 ? 18.546 1.521 -8.774 1.00 75.62 212 VAL A CA 1
ATOM 1634 C C . VAL A 1 212 ? 19.372 1.829 -7.529 1.00 75.62 212 VAL A C 1
ATOM 1636 O O . VAL A 1 212 ? 18.974 1.493 -6.416 1.00 75.62 212 VAL A O 1
ATOM 1639 N N . GLU A 1 213 ? 20.502 2.520 -7.711 1.00 71.94 213 GLU A N 1
ATOM 1640 C CA . GLU A 1 213 ? 21.312 2.984 -6.584 1.00 71.94 213 GLU A CA 1
ATOM 1641 C C . GLU A 1 213 ? 20.532 4.035 -5.767 1.00 71.94 213 GLU A C 1
ATOM 1643 O O . GLU A 1 213 ? 19.970 4.971 -6.344 1.00 71.94 213 GLU A O 1
ATOM 1648 N N . PRO A 1 214 ? 20.476 3.925 -4.428 1.00 65.06 214 PRO A N 1
ATOM 1649 C CA . PRO A 1 214 ? 19.802 4.919 -3.604 1.00 65.06 214 PRO A CA 1
ATOM 1650 C C . PRO A 1 214 ? 20.530 6.273 -3.640 1.00 65.06 214 PRO A C 1
ATOM 1652 O O . PRO A 1 214 ? 21.707 6.372 -3.296 1.00 65.06 214 PRO A O 1
ATOM 1655 N N . ASP A 1 215 ? 19.790 7.351 -3.920 1.00 57.59 215 ASP A N 1
ATOM 1656 C CA . ASP A 1 215 ? 20.302 8.735 -3.999 1.00 57.59 215 ASP A CA 1
ATOM 1657 C C . ASP A 1 215 ? 20.961 9.258 -2.700 1.00 57.59 215 ASP A C 1
ATOM 1659 O O . ASP A 1 215 ? 21.600 10.313 -2.696 1.00 57.59 215 ASP A O 1
ATOM 1663 N N . PHE A 1 216 ? 20.792 8.568 -1.562 1.00 49.12 216 PHE A N 1
ATOM 1664 C CA . PHE A 1 216 ? 21.326 8.992 -0.266 1.00 49.12 216 PHE A CA 1
ATOM 1665 C C . PHE A 1 216 ? 21.980 7.843 0.523 1.00 49.12 216 PHE A C 1
ATOM 1667 O O . PHE A 1 216 ? 21.289 6.903 0.912 1.00 49.12 216 PHE A O 1
ATOM 1674 N N . PRO A 1 217 ? 23.256 7.975 0.945 1.00 44.78 217 PRO A N 1
ATOM 1675 C CA . PRO A 1 217 ? 23.994 6.925 1.662 1.00 44.78 217 PRO A CA 1
ATOM 1676 C C . PRO A 1 217 ? 23.468 6.602 3.075 1.00 44.78 217 PRO A C 1
ATOM 1678 O O . PRO A 1 217 ? 23.931 5.646 3.693 1.00 44.78 217 PRO A O 1
ATOM 1681 N N . LEU A 1 218 ? 22.526 7.394 3.604 1.00 40.56 218 LEU A N 1
ATOM 1682 C CA . LEU A 1 218 ? 21.860 7.162 4.896 1.00 40.56 218 LEU A CA 1
ATOM 1683 C C . LEU A 1 218 ? 20.548 6.374 4.771 1.00 40.56 218 LEU A C 1
ATOM 1685 O O . LEU A 1 218 ? 19.961 6.012 5.789 1.00 40.56 218 LEU A O 1
ATOM 1689 N N . GLN A 1 219 ? 20.072 6.131 3.551 1.00 51.66 219 GLN A N 1
ATOM 1690 C CA . GLN A 1 219 ? 18.915 5.284 3.301 1.00 51.66 219 GLN A CA 1
ATOM 1691 C C . GLN A 1 219 ? 19.458 3.882 3.043 1.00 51.66 219 GLN A C 1
ATOM 1693 O O . GLN A 1 219 ? 20.089 3.620 2.026 1.00 51.66 219 GLN A O 1
ATOM 1698 N N . VAL A 1 220 ? 19.332 3.020 4.049 1.00 53.72 220 VAL A N 1
ATOM 1699 C CA . VAL A 1 220 ? 19.630 1.594 3.900 1.00 53.72 220 VAL A CA 1
ATOM 1700 C C . VAL A 1 220 ? 18.615 1.035 2.904 1.00 53.72 220 VAL A C 1
ATOM 1702 O O . VAL A 1 220 ? 17.447 1.409 2.986 1.00 53.72 220 VAL A O 1
ATOM 1705 N N . ASN A 1 221 ? 19.050 0.180 1.979 1.00 60.41 221 ASN A N 1
ATOM 1706 C CA . ASN A 1 221 ? 18.135 -0.600 1.153 1.00 60.41 221 ASN A CA 1
ATOM 1707 C C . ASN A 1 221 ? 17.276 -1.450 2.092 1.00 60.41 221 ASN A C 1
ATOM 1709 O O . ASN A 1 221 ? 17.783 -2.230 2.900 1.00 60.41 221 ASN A O 1
ATOM 1713 N N . VAL A 1 222 ? 15.973 -1.219 2.049 1.00 68.88 222 VAL A N 1
ATOM 1714 C CA . VAL A 1 222 ? 14.984 -1.837 2.937 1.00 68.88 222 VAL A CA 1
ATOM 1715 C C . VAL A 1 222 ? 14.240 -2.963 2.225 1.00 68.88 222 VAL A C 1
ATOM 1717 O O . VAL A 1 222 ? 13.176 -3.387 2.663 1.00 68.88 222 VAL A O 1
ATOM 1720 N N . GLY A 1 223 ? 14.777 -3.442 1.107 1.00 78.12 223 GLY A N 1
ATOM 1721 C CA . GLY A 1 223 ? 14.118 -4.431 0.267 1.00 78.12 223 GLY A CA 1
ATOM 1722 C C . GLY A 1 223 ? 12.845 -3.879 -0.368 1.00 78.12 223 GLY A C 1
ATOM 1723 O O . GLY A 1 223 ? 11.807 -4.541 -0.360 1.00 78.12 223 GLY A O 1
ATOM 1724 N N . GLU A 1 224 ? 12.887 -2.624 -0.819 1.00 85.31 224 GLU A N 1
ATOM 1725 C CA . GLU A 1 224 ? 11.7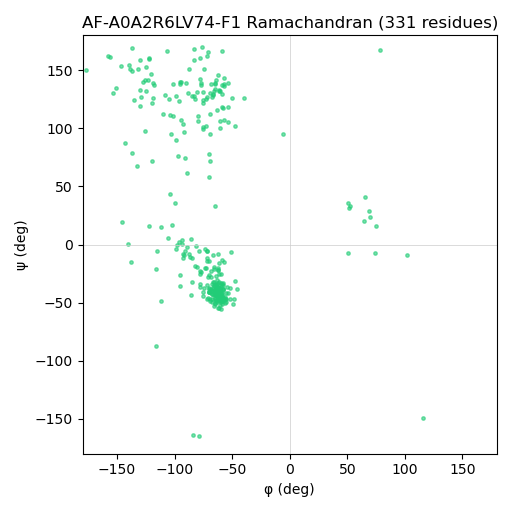57 -1.965 -1.462 1.00 85.31 224 GLU A CA 1
ATOM 1726 C C . GLU A 1 224 ? 11.472 -2.573 -2.839 1.00 85.31 224 GLU A C 1
ATOM 1728 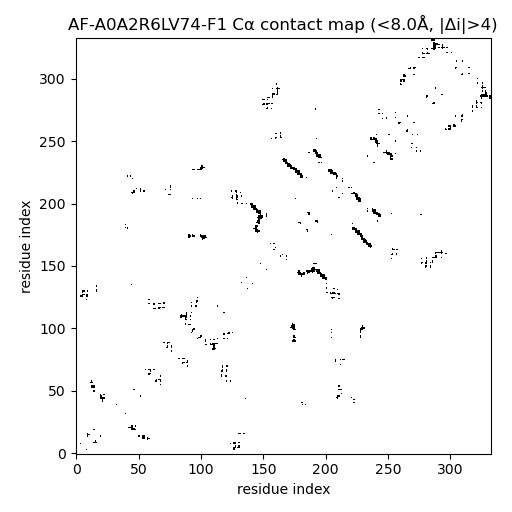O O . GLU A 1 224 ? 12.349 -2.706 -3.699 1.00 85.31 224 GLU A O 1
ATOM 1733 N N . LEU A 1 225 ? 10.196 -2.890 -3.044 1.00 89.62 225 LEU A N 1
ATOM 1734 C CA . LEU A 1 225 ? 9.638 -3.392 -4.286 1.00 89.62 225 LEU A CA 1
ATOM 1735 C C . LEU A 1 225 ? 8.466 -2.505 -4.696 1.00 89.62 225 LEU A C 1
ATOM 1737 O O . LEU A 1 225 ? 7.646 -2.075 -3.881 1.00 89.62 225 LEU A O 1
ATOM 1741 N N . HIS A 1 226 ? 8.356 -2.260 -5.991 1.00 92.75 226 HIS A N 1
ATOM 1742 C CA . HIS A 1 226 ? 7.197 -1.635 -6.595 1.00 92.75 226 HIS A CA 1
ATOM 1743 C C . HIS A 1 226 ? 6.362 -2.736 -7.236 1.00 92.75 226 HIS A C 1
ATOM 1745 O O . HIS A 1 226 ? 6.775 -3.327 -8.233 1.00 92.75 226 HIS A O 1
ATOM 1751 N N . LEU A 1 227 ? 5.189 -3.014 -6.674 1.00 93.44 227 LEU A N 1
ATOM 1752 C CA . LEU A 1 227 ? 4.246 -3.972 -7.242 1.00 93.44 227 LEU A CA 1
ATOM 1753 C C . LEU A 1 227 ? 3.325 -3.291 -8.253 1.00 93.44 227 LEU A C 1
ATOM 1755 O O . LEU A 1 227 ? 2.990 -2.106 -8.113 1.00 93.44 227 LEU A O 1
ATOM 1759 N N . LYS A 1 228 ? 2.862 -4.067 -9.235 1.00 94.06 228 LYS A N 1
ATOM 1760 C CA . LYS A 1 228 ? 1.756 -3.692 -10.115 1.00 94.06 228 LYS A CA 1
ATOM 1761 C C . LYS A 1 228 ? 0.526 -3.414 -9.251 1.00 94.06 228 LYS A C 1
ATOM 1763 O O . LYS A 1 228 ? 0.034 -4.281 -8.533 1.00 94.06 228 LYS A O 1
ATOM 1768 N N . GLY A 1 229 ? 0.055 -2.174 -9.298 1.00 91.00 229 GLY A N 1
ATOM 1769 C CA . GLY A 1 229 ? -1.121 -1.747 -8.555 1.00 91.00 229 GLY A CA 1
ATOM 1770 C C . GLY A 1 229 ? -2.439 -2.044 -9.269 1.00 91.00 229 GLY A C 1
ATOM 1771 O O . GLY A 1 229 ? -2.509 -2.816 -10.227 1.00 91.00 229 GLY A O 1
ATOM 1772 N N . GLY A 1 230 ? -3.496 -1.388 -8.798 1.00 88.69 230 GLY A N 1
ATOM 1773 C CA . GLY A 1 230 ? -4.885 -1.676 -9.150 1.00 88.69 230 GLY A CA 1
ATOM 1774 C C . GLY A 1 230 ? -5.684 -2.163 -7.951 1.00 88.69 230 GLY A C 1
ATOM 1775 O O . GLY A 1 230 ? -5.429 -1.729 -6.827 1.00 88.69 230 GLY A O 1
ATOM 1776 N N . GLU A 1 231 ? -6.671 -3.016 -8.195 1.00 88.38 231 GLU A N 1
ATOM 1777 C CA . GLU A 1 231 ? -7.433 -3.667 -7.131 1.00 88.38 231 GLU A CA 1
ATOM 1778 C C . GLU A 1 231 ? -6.668 -4.893 -6.643 1.00 88.38 231 GLU A C 1
ATOM 1780 O O . GLU A 1 231 ? -6.299 -5.755 -7.437 1.00 88.38 231 GLU A O 1
ATOM 1785 N N . PHE A 1 232 ? -6.448 -4.987 -5.339 1.00 85.31 232 PHE A N 1
ATOM 1786 C CA . PHE A 1 232 ? -6.047 -6.242 -4.712 1.00 85.31 232 PHE A CA 1
ATOM 1787 C C . PHE A 1 232 ? -6.966 -6.496 -3.520 1.00 85.31 232 PHE A C 1
ATOM 1789 O O . PHE A 1 232 ? -7.620 -5.598 -2.975 1.00 85.31 232 PHE A O 1
ATOM 1796 N N . THR A 1 233 ? -7.005 -7.761 -3.140 1.00 90.44 233 THR A N 1
ATOM 1797 C CA . THR A 1 233 ? -7.750 -8.261 -1.995 1.00 90.44 233 THR A CA 1
ATOM 1798 C C . THR A 1 233 ? -6.743 -8.843 -1.024 1.00 90.44 233 THR A C 1
ATOM 1800 O O . THR A 1 233 ? -5.784 -9.486 -1.447 1.00 90.44 233 THR A O 1
ATOM 1803 N N . VAL A 1 234 ? -6.932 -8.569 0.259 1.00 91.69 234 VAL A N 1
ATOM 1804 C CA . VAL A 1 234 ? -6.094 -9.112 1.325 1.00 91.69 234 VAL A CA 1
ATOM 1805 C C . VAL A 1 234 ? -6.966 -9.850 2.316 1.00 91.69 234 VAL A C 1
ATOM 1807 O O . VAL A 1 234 ? -8.070 -9.400 2.631 1.00 91.69 234 VAL A O 1
ATOM 1810 N N . ASP A 1 235 ? -6.454 -10.961 2.822 1.00 94.81 235 ASP A N 1
ATOM 1811 C CA . ASP A 1 235 ? -7.109 -11.683 3.902 1.00 94.81 235 ASP A CA 1
ATOM 1812 C C . ASP A 1 235 ? -7.137 -10.818 5.160 1.00 94.81 235 ASP A C 1
ATOM 1814 O O . ASP A 1 235 ? -6.177 -10.112 5.484 1.00 94.81 235 ASP A O 1
ATOM 1818 N N . ALA A 1 236 ? -8.235 -10.889 5.904 1.00 94.94 236 ALA A N 1
ATOM 1819 C CA . ALA A 1 236 ? -8.436 -10.110 7.117 1.00 94.94 236 ALA A CA 1
ATOM 1820 C C . ALA A 1 236 ? -7.343 -10.350 8.169 1.00 94.94 236 ALA A C 1
ATOM 1822 O O . ALA A 1 236 ? -6.927 -9.415 8.855 1.00 94.94 236 ALA A O 1
ATOM 1823 N N . GLY A 1 237 ? -6.830 -11.585 8.252 1.00 94.56 237 GLY A N 1
ATOM 1824 C CA . GLY A 1 237 ? -5.714 -11.948 9.131 1.00 94.56 237 GLY A CA 1
ATOM 1825 C C . GLY A 1 237 ? -4.408 -11.215 8.811 1.00 94.56 237 GLY A C 1
ATOM 1826 O O . GLY A 1 237 ? -3.575 -11.049 9.698 1.00 94.56 237 GLY A O 1
ATOM 1827 N N . ASN A 1 238 ? -4.266 -10.716 7.582 1.00 94.44 238 ASN A N 1
ATOM 1828 C CA . ASN A 1 238 ? -3.073 -10.029 7.101 1.00 94.44 238 ASN A CA 1
ATOM 1829 C C . ASN A 1 238 ? -3.188 -8.494 7.161 1.00 94.44 238 ASN A C 1
ATOM 1831 O O . ASN A 1 238 ? -2.249 -7.778 6.807 1.00 94.44 238 ASN A O 1
ATOM 1835 N N . VAL A 1 239 ? -4.323 -7.966 7.629 1.00 94.75 239 VAL A N 1
ATOM 1836 C CA . VAL A 1 239 ? -4.481 -6.546 7.963 1.00 94.75 239 VAL A CA 1
ATOM 1837 C C . VAL A 1 239 ? -4.154 -6.365 9.436 1.00 94.75 239 VAL A C 1
ATOM 1839 O O . VAL A 1 239 ? -4.995 -6.573 10.307 1.00 94.75 239 VAL A O 1
ATOM 1842 N N . VAL A 1 240 ? -2.924 -5.968 9.730 1.00 93.38 240 VAL A N 1
ATOM 1843 C CA . VAL A 1 240 ? -2.397 -5.921 11.092 1.00 93.38 240 VAL A CA 1
ATOM 1844 C C . VAL A 1 240 ? -2.535 -4.517 11.671 1.00 93.38 240 VAL A C 1
ATOM 1846 O O . VAL A 1 240 ? -2.016 -3.540 11.126 1.00 93.38 240 VAL A O 1
ATOM 1849 N N . HIS A 1 241 ? -3.203 -4.407 12.816 1.00 92.44 241 HIS A N 1
ATOM 1850 C CA . HIS A 1 241 ? -3.231 -3.186 13.610 1.00 92.44 241 HIS A CA 1
ATOM 1851 C C . HIS A 1 241 ? -1.969 -3.114 14.472 1.00 92.44 241 HIS A C 1
ATOM 1853 O O . HIS A 1 241 ? -1.673 -4.027 15.235 1.00 92.44 241 HIS A O 1
ATOM 1859 N N . ARG A 1 242 ? -1.215 -2.019 14.365 1.00 84.81 242 ARG A N 1
ATOM 1860 C CA . ARG A 1 242 ? 0.003 -1.781 15.142 1.00 84.81 242 ARG A CA 1
ATOM 1861 C C . ARG A 1 242 ? 0.140 -0.305 15.528 1.00 84.81 242 ARG A C 1
ATOM 1863 O O . ARG A 1 242 ? 0.774 0.478 14.827 1.00 84.81 242 ARG A O 1
ATOM 1870 N N . PRO A 1 243 ? -0.440 0.110 16.661 1.00 77.88 243 PRO A N 1
ATOM 1871 C CA . PRO A 1 243 ? -0.453 1.511 17.072 1.00 77.88 243 PRO A CA 1
ATOM 1872 C C . PRO A 1 243 ? 0.957 2.027 17.372 1.00 77.88 243 PRO A C 1
ATOM 1874 O O . PRO A 1 243 ? 1.671 1.403 18.165 1.00 77.88 243 PRO A O 1
ATOM 1877 N N . GLU A 1 244 ? 1.292 3.216 16.849 1.00 67.19 244 GLU A N 1
ATOM 1878 C CA . GLU A 1 244 ? 2.611 3.880 16.961 1.00 67.19 244 GLU A CA 1
ATOM 1879 C C . GLU A 1 244 ? 3.180 3.902 18.397 1.00 67.19 244 GLU A C 1
ATOM 1881 O O . GLU A 1 244 ? 4.389 3.844 18.594 1.00 67.19 244 GLU A O 1
ATOM 1886 N N . MET A 1 245 ? 2.319 3.968 19.420 1.00 57.44 245 MET A N 1
ATOM 1887 C CA . MET A 1 245 ? 2.722 4.103 20.828 1.00 57.44 245 MET A CA 1
ATOM 1888 C C . MET A 1 245 ? 2.573 2.830 21.675 1.00 57.44 245 MET A C 1
ATOM 1890 O O . MET A 1 245 ? 2.755 2.898 22.892 1.00 57.44 245 MET A O 1
ATOM 1894 N N . SER A 1 246 ? 2.206 1.682 21.094 1.00 54.25 246 SER A N 1
ATOM 1895 C CA . SER A 1 246 ? 1.799 0.520 21.903 1.00 54.25 246 SER A CA 1
ATOM 1896 C C . SER A 1 246 ? 2.688 -0.716 21.806 1.00 54.25 246 SER A C 1
ATOM 1898 O O . SER A 1 246 ? 2.630 -1.509 22.743 1.00 54.25 246 SER A O 1
ATOM 1900 N N . GLY A 1 247 ? 3.501 -0.883 20.750 1.00 53.84 247 GLY A N 1
ATOM 1901 C CA . GLY A 1 247 ? 4.542 -1.922 20.569 1.00 53.84 247 GLY A CA 1
ATOM 1902 C C . GLY A 1 247 ? 4.157 -3.399 20.798 1.00 53.84 247 GLY A C 1
ATOM 1903 O O . GLY A 1 247 ? 4.970 -4.278 20.566 1.00 53.84 247 GLY A O 1
ATOM 1904 N N . SER A 1 248 ? 2.950 -3.681 21.282 1.00 59.88 248 SER A N 1
ATOM 1905 C CA . SER A 1 248 ? 2.507 -4.960 21.856 1.00 59.88 248 SER A CA 1
ATOM 1906 C C . SER A 1 248 ? 1.077 -5.319 21.453 1.00 59.88 248 SER A C 1
ATOM 1908 O O . SER A 1 248 ? 0.568 -6.352 21.870 1.00 59.88 248 SER A O 1
ATOM 1910 N N . LEU A 1 249 ? 0.426 -4.475 20.648 1.00 70.75 249 LEU A N 1
ATOM 1911 C CA . LEU A 1 249 ? -0.914 -4.711 20.112 1.00 70.75 249 LEU A CA 1
ATOM 1912 C C . LEU A 1 249 ? -0.856 -5.229 18.675 1.00 70.75 249 LEU A C 1
ATOM 1914 O O . LEU A 1 249 ? -1.697 -4.854 17.877 1.00 70.75 249 LEU A O 1
ATOM 1918 N N . ASP A 1 250 ? 0.143 -6.047 18.355 1.00 86.62 250 ASP A N 1
ATOM 1919 C CA . ASP A 1 250 ? 0.268 -6.669 17.040 1.00 86.62 250 ASP A CA 1
ATOM 1920 C C . ASP A 1 250 ? -0.789 -7.771 16.897 1.00 86.62 250 ASP A C 1
ATOM 1922 O O . ASP A 1 250 ? -0.683 -8.827 17.526 1.00 86.62 250 ASP A O 1
ATOM 1926 N N . ARG A 1 251 ? -1.866 -7.462 16.170 1.00 90.75 251 ARG A N 1
ATOM 1927 C CA . ARG A 1 251 ? -2.989 -8.373 15.929 1.00 90.75 251 ARG A CA 1
ATOM 1928 C C . ARG A 1 251 ? -3.771 -7.974 14.677 1.00 90.75 251 ARG A C 1
ATOM 1930 O O . ARG A 1 251 ? -3.691 -6.810 14.267 1.00 90.75 251 ARG A O 1
ATOM 1937 N N . PRO A 1 252 ? -4.588 -8.879 14.114 1.00 94.75 252 PRO A N 1
ATOM 1938 C CA . PRO A 1 252 ? -5.522 -8.525 13.055 1.00 94.75 252 PRO A CA 1
ATOM 1939 C C . PRO A 1 252 ? -6.425 -7.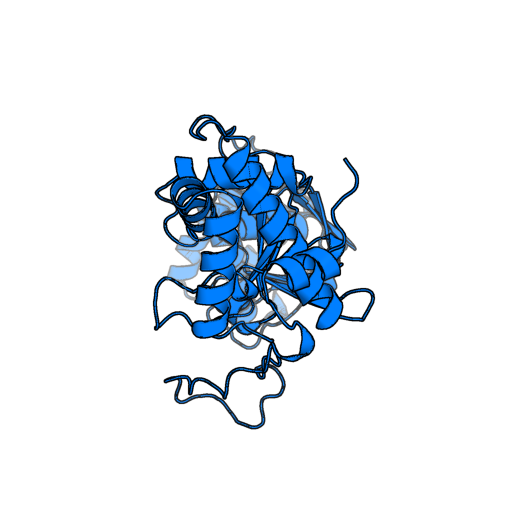349 13.453 1.00 94.75 252 PRO A C 1
ATOM 1941 O O . PRO A 1 252 ? -6.915 -7.251 14.584 1.00 94.75 252 PRO A O 1
ATOM 1944 N N . LEU A 1 253 ? -6.661 -6.432 12.519 1.00 95.19 253 LEU A N 1
ATOM 1945 C CA . LEU A 1 253 ? -7.528 -5.274 12.724 1.00 95.19 253 LEU A CA 1
ATOM 1946 C C . LEU A 1 253 ? -8.976 -5.704 13.004 1.00 95.19 253 LEU A C 1
ATOM 1948 O O . LEU A 1 253 ? -9.654 -5.050 13.795 1.00 95.19 253 LEU A O 1
ATOM 1952 N N . THR A 1 254 ? -9.410 -6.839 12.447 1.00 96.75 254 THR A N 1
ATOM 1953 C CA . THR A 1 254 ? -10.693 -7.480 12.770 1.00 96.75 254 THR A CA 1
ATOM 1954 C C . THR A 1 254 ? -10.801 -7.828 14.247 1.00 96.75 254 THR A C 1
ATOM 1956 O O . THR A 1 254 ? -11.789 -7.473 14.876 1.00 96.75 254 THR A O 1
ATOM 1959 N N . GLU A 1 255 ? -9.759 -8.402 14.854 1.00 95.44 255 GLU A N 1
ATOM 1960 C CA . GLU A 1 255 ? -9.752 -8.695 16.293 1.00 95.44 255 GLU A CA 1
ATOM 1961 C C . GLU A 1 255 ? -9.852 -7.407 17.127 1.00 95.44 255 GLU A C 1
ATOM 1963 O O . GLU A 1 255 ? -10.539 -7.366 18.146 1.00 95.44 255 GLU A O 1
ATOM 1968 N N . THR A 1 256 ? -9.207 -6.318 16.687 1.00 94.69 256 THR A N 1
ATOM 1969 C CA . THR A 1 256 ? -9.372 -5.007 17.341 1.00 94.69 256 THR A CA 1
ATOM 1970 C C . THR A 1 256 ? -10.829 -4.548 17.287 1.00 94.69 256 THR A C 1
ATOM 1972 O O . THR A 1 256 ? -11.356 -4.096 18.301 1.00 94.69 256 THR A O 1
ATOM 1975 N N . ALA A 1 257 ? -11.473 -4.662 16.125 1.00 96.44 257 ALA A N 1
ATOM 1976 C CA . ALA A 1 257 ? -12.858 -4.255 15.928 1.00 96.44 257 ALA A CA 1
ATOM 1977 C C . ALA A 1 257 ? -13.844 -5.134 16.716 1.00 96.44 257 ALA A C 1
ATOM 1979 O O . ALA A 1 257 ? -14.721 -4.600 17.385 1.00 96.44 257 ALA A O 1
ATOM 1980 N N . GLN A 1 258 ? -13.652 -6.455 16.733 1.00 96.19 258 GLN A N 1
ATOM 1981 C CA . GLN A 1 258 ? -14.462 -7.393 17.524 1.00 96.19 258 GLN A CA 1
ATOM 1982 C C . GLN A 1 258 ? -14.372 -7.095 19.025 1.00 96.19 258 GLN A C 1
ATOM 1984 O O . GLN A 1 258 ? -15.365 -7.167 19.741 1.00 96.19 258 GLN A O 1
ATOM 1989 N N . ARG A 1 259 ? -13.201 -6.688 19.529 1.00 95.19 259 ARG A N 1
ATOM 1990 C CA . ARG A 1 259 ? -13.053 -6.296 20.943 1.00 95.19 259 ARG A CA 1
ATOM 1991 C C . ARG A 1 259 ? -13.835 -5.035 21.311 1.00 95.19 259 ARG A C 1
ATOM 1993 O O . ARG A 1 259 ? -14.147 -4.856 22.482 1.00 95.19 259 ARG A O 1
ATOM 2000 N N . MET A 1 260 ? -14.194 -4.189 20.342 1.00 96.69 260 MET A N 1
ATOM 2001 C CA . MET A 1 260 ? -15.067 -3.033 20.586 1.00 96.69 260 MET A CA 1
ATOM 2002 C C . MET A 1 260 ? -16.519 -3.435 20.880 1.00 96.69 260 MET A C 1
ATOM 2004 O O . MET A 1 260 ? -17.271 -2.599 21.377 1.00 96.69 260 MET A O 1
ATOM 2008 N N . ASP A 1 261 ? -16.907 -4.687 20.609 1.00 95.88 261 ASP A N 1
ATOM 2009 C CA . ASP A 1 261 ? -18.225 -5.213 20.978 1.00 95.88 261 ASP A CA 1
ATOM 2010 C C . ASP A 1 261 ? -18.333 -5.487 22.493 1.00 95.88 261 ASP A C 1
ATOM 2012 O O . ASP A 1 261 ? -19.438 -5.500 23.033 1.00 95.88 261 ASP A O 1
ATOM 2016 N N . ASP A 1 262 ? -17.200 -5.639 23.193 1.00 95.12 262 ASP A N 1
ATOM 2017 C CA . ASP A 1 262 ? -17.120 -5.776 24.656 1.00 95.12 262 ASP A CA 1
ATOM 2018 C C . ASP A 1 262 ? -16.041 -4.840 25.249 1.00 95.12 262 ASP A C 1
ATOM 2020 O O . ASP A 1 262 ? -14.987 -5.285 25.731 1.00 95.12 262 ASP A O 1
ATOM 2024 N N . PRO A 1 263 ? -16.269 -3.512 25.191 1.00 94.81 263 PRO A N 1
ATOM 2025 C CA . PRO A 1 263 ? -15.259 -2.506 25.509 1.00 94.81 263 PRO A CA 1
ATOM 2026 C C . PRO A 1 263 ? -14.825 -2.514 26.981 1.00 94.81 263 PRO A C 1
ATOM 2028 O O . PRO A 1 263 ? -13.747 -2.017 27.289 1.00 94.81 263 PRO A O 1
ATOM 2031 N N . GLU A 1 264 ? -15.608 -3.096 27.894 1.00 94.00 264 GLU A N 1
ATOM 2032 C CA . GLU A 1 264 ? -15.245 -3.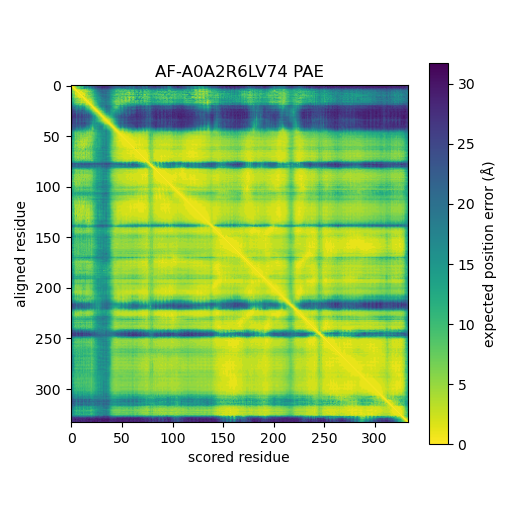223 29.313 1.00 94.00 264 GLU A CA 1
ATOM 2033 C C . GLU A 1 264 ? -14.071 -4.191 29.540 1.00 94.00 264 GLU A C 1
ATOM 2035 O O . GLU A 1 264 ? -13.371 -4.106 30.553 1.00 94.00 264 GLU A O 1
ATOM 2040 N N . THR A 1 265 ? -13.836 -5.108 28.597 1.00 93.19 265 THR A N 1
ATOM 2041 C CA . THR A 1 265 ? -12.722 -6.070 28.650 1.00 93.19 265 THR A CA 1
ATOM 2042 C C . THR A 1 265 ? -11.427 -5.534 28.048 1.00 93.19 265 THR A C 1
ATOM 2044 O O . THR A 1 265 ? -10.379 -6.183 28.159 1.00 93.19 265 THR A O 1
ATOM 2047 N N . MET A 1 266 ? -11.486 -4.364 27.407 1.00 93.31 266 MET A N 1
ATOM 2048 C CA . MET A 1 266 ? -10.336 -3.747 26.770 1.00 93.31 266 MET A CA 1
ATOM 2049 C C . MET A 1 266 ? -9.424 -3.081 27.801 1.00 93.31 266 MET A C 1
ATOM 2051 O O . MET A 1 266 ? -9.864 -2.465 28.771 1.00 93.31 266 MET A O 1
ATOM 2055 N N . ASP A 1 267 ? -8.115 -3.169 27.580 1.00 89.62 267 ASP A N 1
ATOM 2056 C CA . ASP A 1 267 ? -7.161 -2.413 28.378 1.00 89.62 267 ASP A CA 1
ATOM 2057 C C . ASP A 1 267 ? -7.000 -0.967 27.863 1.00 89.62 267 ASP A C 1
ATOM 2059 O O . ASP A 1 267 ? -7.412 -0.572 26.768 1.00 89.62 267 ASP A O 1
ATOM 2063 N N . ARG A 1 268 ? -6.338 -0.129 28.664 1.00 87.62 268 ARG A N 1
ATOM 2064 C CA . ARG A 1 268 ? -6.093 1.277 28.312 1.00 87.62 268 ARG A CA 1
ATOM 2065 C C . ARG A 1 268 ? -5.319 1.458 26.997 1.00 87.62 268 ARG A C 1
ATOM 2067 O O . ARG A 1 268 ? -5.495 2.479 26.322 1.00 87.62 268 ARG A O 1
ATOM 2074 N N . ARG A 1 269 ? -4.407 0.541 26.659 1.00 87.50 269 ARG A N 1
ATOM 2075 C CA . ARG A 1 269 ? -3.635 0.610 25.409 1.00 87.50 269 ARG A CA 1
ATOM 2076 C C . ARG A 1 269 ? -4.553 0.334 24.229 1.00 87.50 269 ARG A C 1
ATOM 2078 O O . ARG A 1 269 ? -4.468 1.062 23.246 1.00 87.50 269 ARG A O 1
ATOM 2085 N N . GLU A 1 270 ? -5.451 -0.634 24.357 1.00 90.88 270 GLU A N 1
ATOM 2086 C CA . GLU A 1 270 ? -6.444 -0.982 23.341 1.00 90.88 270 GLU A CA 1
ATOM 2087 C C . GLU A 1 270 ? -7.419 0.174 23.085 1.00 90.88 270 GLU A C 1
ATOM 2089 O O . GLU A 1 270 ? -7.616 0.559 21.934 1.00 90.88 270 GLU A O 1
ATOM 2094 N N . HIS A 1 271 ? -7.932 0.837 24.128 1.00 92.31 271 HIS A N 1
ATOM 2095 C CA . HIS A 1 271 ? -8.726 2.061 23.934 1.00 92.31 271 HIS A CA 1
ATOM 2096 C C . HIS A 1 271 ? -7.917 3.170 23.246 1.00 92.31 271 HIS A C 1
ATOM 2098 O O . HIS A 1 271 ? -8.405 3.844 22.342 1.00 92.31 271 HIS A O 1
ATOM 2104 N N . THR A 1 272 ? -6.652 3.357 23.630 1.00 89.44 272 THR A N 1
ATOM 2105 C CA . THR A 1 272 ? -5.790 4.368 22.993 1.00 89.44 272 THR A CA 1
ATOM 2106 C C . THR A 1 272 ? -5.550 4.055 21.512 1.00 89.44 272 THR A C 1
ATOM 2108 O O . THR A 1 272 ? -5.496 4.970 20.692 1.00 89.44 272 THR A O 1
ATOM 2111 N N . ALA A 1 273 ? -5.428 2.774 21.171 1.00 89.94 273 ALA A N 1
ATOM 2112 C CA . ALA A 1 273 ? -5.256 2.287 19.813 1.00 89.94 273 ALA A CA 1
ATOM 2113 C C . ALA A 1 273 ? -6.493 2.569 18.944 1.00 89.94 273 ALA A C 1
ATOM 2115 O O . ALA A 1 273 ? -6.374 3.212 17.901 1.00 89.94 273 ALA A O 1
ATOM 2116 N N . VAL A 1 274 ? -7.685 2.197 19.425 1.00 94.25 274 VAL A N 1
ATOM 2117 C CA . VAL A 1 274 ? -8.962 2.484 18.746 1.00 94.25 274 VAL A CA 1
ATOM 2118 C C . VAL A 1 274 ? -9.194 3.990 18.596 1.00 94.25 274 VAL A C 1
ATOM 2120 O O . VAL A 1 274 ? -9.533 4.459 17.510 1.00 94.25 274 VAL A O 1
ATOM 2123 N N . ALA A 1 275 ? -8.908 4.782 19.634 1.00 93.12 275 ALA A N 1
ATOM 2124 C CA . ALA A 1 275 ? -8.973 6.241 19.552 1.00 93.12 275 ALA A CA 1
ATOM 2125 C C . ALA A 1 275 ? -8.039 6.813 18.469 1.00 93.12 275 ALA A C 1
ATOM 2127 O O . ALA A 1 275 ? -8.361 7.822 17.840 1.00 93.12 275 ALA A O 1
ATOM 2128 N N . GLY A 1 276 ? -6.882 6.178 18.253 1.00 91.69 276 GLY A N 1
ATOM 2129 C CA . GLY A 1 276 ? -5.956 6.508 17.174 1.00 91.69 276 GLY A CA 1
ATOM 2130 C C . GLY A 1 276 ? -6.592 6.326 15.797 1.00 91.69 276 GLY A C 1
ATOM 2131 O O . GLY A 1 276 ? -6.542 7.253 14.990 1.00 91.69 276 GLY A O 1
ATOM 2132 N N . LEU A 1 277 ? -7.244 5.185 15.558 1.00 94.38 277 LEU A N 1
ATOM 2133 C CA . LEU A 1 277 ? -7.947 4.895 14.304 1.00 94.38 277 LEU A CA 1
ATOM 2134 C C . LEU A 1 277 ? -9.112 5.867 14.065 1.00 94.38 277 LEU A C 1
ATOM 2136 O O . LEU A 1 277 ? -9.161 6.504 13.015 1.00 94.38 277 LEU A O 1
ATOM 2140 N N . ILE A 1 278 ? -9.981 6.075 15.061 1.00 95.81 278 ILE A N 1
ATOM 2141 C CA . ILE A 1 278 ? -11.129 6.999 14.962 1.00 95.81 278 ILE A CA 1
ATOM 2142 C C . ILE A 1 278 ? -10.666 8.432 14.687 1.00 95.81 278 ILE A C 1
ATOM 2144 O O . ILE A 1 278 ? -11.239 9.135 13.854 1.00 95.81 278 ILE A O 1
ATOM 2148 N N . ARG A 1 279 ? -9.587 8.878 15.341 1.00 93.25 279 ARG A N 1
ATOM 2149 C CA . ARG A 1 279 ? -8.996 10.190 15.065 1.00 93.25 279 ARG A CA 1
ATOM 2150 C C . ARG A 1 279 ? -8.485 10.284 13.630 1.00 93.25 279 ARG A C 1
ATOM 2152 O O . ARG A 1 279 ? -8.686 11.317 13.000 1.00 93.25 279 ARG A O 1
ATOM 2159 N N . GLN A 1 280 ? -7.815 9.250 13.118 1.00 92.44 280 GLN A N 1
ATOM 2160 C CA . GLN A 1 280 ? -7.371 9.240 11.721 1.00 92.44 280 GLN A CA 1
ATOM 2161 C C . GLN A 1 280 ? -8.565 9.321 10.767 1.00 92.44 280 GLN A C 1
ATOM 2163 O O . GLN A 1 280 ? -8.531 10.139 9.853 1.00 92.44 280 GLN A O 1
ATOM 2168 N N . MET A 1 281 ? -9.634 8.559 11.016 1.00 95.19 281 MET A N 1
ATOM 2169 C CA . MET A 1 281 ? -10.873 8.631 10.234 1.00 95.19 281 MET A CA 1
ATOM 2170 C C . MET A 1 281 ? -11.450 10.049 10.215 1.00 95.19 281 MET A C 1
ATOM 2172 O O . MET A 1 281 ? -11.654 10.614 9.143 1.00 95.19 281 MET A O 1
ATOM 2176 N N . GLY A 1 282 ? -11.593 10.676 11.384 1.00 93.81 282 GLY A N 1
ATOM 2177 C CA . GLY A 1 282 ? -12.094 12.044 11.487 1.00 93.81 282 GLY A CA 1
ATOM 2178 C C . GLY A 1 282 ? -11.193 13.097 10.825 1.00 93.81 282 GLY A C 1
ATOM 2179 O O . GLY A 1 282 ? -11.691 13.980 10.134 1.00 93.81 282 GLY A O 1
ATOM 2180 N N . ILE A 1 283 ? -9.864 12.990 10.956 1.00 93.25 283 ILE A N 1
ATOM 2181 C CA . ILE A 1 283 ? -8.905 13.883 10.268 1.00 93.25 283 ILE A CA 1
ATOM 2182 C C . ILE A 1 283 ? -8.996 13.737 8.744 1.00 93.25 283 ILE A C 1
ATOM 2184 O O . ILE A 1 283 ? -8.761 14.702 8.014 1.00 93.25 283 ILE A O 1
ATOM 2188 N N . LYS A 1 284 ? -9.281 12.527 8.258 1.00 94.00 284 LYS A N 1
ATOM 2189 C CA . LYS A 1 284 ? -9.333 12.197 6.830 1.00 94.00 284 LYS A CA 1
ATOM 2190 C C . LYS A 1 284 ? -10.723 12.304 6.219 1.00 94.00 284 LYS A C 1
ATOM 2192 O O . LYS A 1 284 ? -10.843 12.077 5.022 1.00 94.00 284 LYS A O 1
ATOM 2197 N N . GLY A 1 285 ? -11.728 12.685 7.004 1.00 94.06 285 GLY A N 1
ATOM 2198 C CA . GLY A 1 285 ? -13.092 12.845 6.517 1.00 94.06 285 GLY A CA 1
ATOM 2199 C C . GLY A 1 285 ? -13.765 11.522 6.138 1.00 94.06 285 GLY A C 1
ATOM 2200 O O . GLY A 1 285 ? -14.592 11.499 5.236 1.00 94.06 285 GLY A O 1
ATOM 2201 N N . VAL A 1 286 ? -13.382 10.415 6.781 1.00 94.50 286 VAL A N 1
ATOM 2202 C CA . VAL A 1 286 ? -13.953 9.087 6.522 1.00 94.50 286 VAL A CA 1
ATOM 2203 C C . VAL A 1 286 ? -15.017 8.778 7.571 1.00 94.50 286 VAL A C 1
ATOM 2205 O O . VAL A 1 286 ? -14.746 8.857 8.770 1.00 94.50 286 VAL A O 1
ATOM 2208 N N . THR A 1 287 ? -16.211 8.408 7.116 1.00 96.12 287 THR A N 1
ATOM 2209 C CA . THR A 1 287 ? -17.333 7.961 7.951 1.00 96.12 287 THR A CA 1
ATOM 2210 C C . THR A 1 287 ? -17.544 6.454 7.829 1.00 96.12 287 THR A C 1
ATOM 2212 O O . THR A 1 287 ? -16.985 5.798 6.950 1.00 96.12 287 THR A O 1
ATOM 2215 N N . LEU A 1 288 ? -18.335 5.898 8.743 1.00 96.50 288 LEU A N 1
ATOM 2216 C CA . LEU A 1 288 ? -18.774 4.506 8.688 1.00 96.50 288 LEU A CA 1
ATOM 2217 C C . LEU A 1 288 ? -19.892 4.345 7.656 1.00 96.50 288 LEU A C 1
ATOM 2219 O O . LEU A 1 288 ? -20.801 5.176 7.550 1.00 96.50 288 LEU A O 1
ATOM 2223 N N . GLY A 1 289 ? -19.831 3.256 6.900 1.00 94.25 289 GLY A N 1
ATOM 2224 C CA . GLY A 1 289 ? -20.807 2.900 5.881 1.00 94.25 289 GLY A CA 1
ATOM 2225 C C . GLY A 1 289 ? -22.060 2.238 6.450 1.00 94.25 289 GLY A C 1
ATOM 2226 O O . GLY A 1 289 ? -23.099 2.238 5.788 1.00 94.25 289 GLY A O 1
ATOM 2227 N N . THR A 1 290 ? -22.002 1.697 7.671 1.00 96.06 290 THR A N 1
ATOM 2228 C CA . THR A 1 290 ? -23.108 0.940 8.268 1.00 96.06 290 THR A CA 1
ATOM 2229 C C . THR A 1 290 ? -23.540 1.480 9.628 1.00 96.06 290 THR A C 1
ATOM 2231 O O . THR A 1 290 ? -22.762 2.037 10.403 1.00 96.06 290 THR A O 1
ATOM 2234 N N . GLN A 1 291 ? -24.815 1.253 9.958 1.00 96.62 291 GLN A N 1
ATOM 2235 C CA . GLN A 1 291 ? -25.326 1.537 11.298 1.00 96.62 291 GLN A CA 1
ATOM 2236 C C . GLN A 1 291 ? -24.681 0.632 12.356 1.00 96.62 291 GLN A C 1
ATOM 2238 O O . GLN A 1 291 ? -24.421 1.097 13.459 1.00 96.62 291 GLN A O 1
ATOM 2243 N N . ALA A 1 292 ? -24.380 -0.626 12.016 1.00 95.69 292 ALA A N 1
ATOM 2244 C CA . ALA A 1 292 ? -23.736 -1.565 12.932 1.00 95.69 292 ALA A CA 1
ATOM 2245 C C . ALA A 1 292 ? -22.344 -1.073 13.359 1.00 95.69 292 ALA A C 1
ATOM 2247 O O . ALA A 1 292 ? -22.053 -1.019 14.553 1.00 95.69 292 ALA A O 1
ATOM 2248 N N . GLY A 1 293 ? -21.522 -0.629 12.403 1.00 96.94 293 GLY A N 1
ATOM 2249 C CA . GLY A 1 293 ? -20.237 -0.004 12.706 1.00 96.94 293 GLY A CA 1
ATOM 2250 C C . GLY A 1 293 ? -20.397 1.270 13.533 1.00 96.94 293 GLY A C 1
ATOM 2251 O O . GLY A 1 293 ? -19.675 1.473 14.512 1.00 96.94 293 GLY A O 1
ATOM 2252 N N . ALA A 1 294 ? -21.373 2.120 13.194 1.00 97.38 294 ALA A N 1
ATOM 2253 C CA . ALA A 1 294 ? -21.634 3.347 13.945 1.00 97.38 294 ALA A CA 1
ATOM 2254 C C . ALA A 1 294 ? -22.029 3.074 15.405 1.00 97.38 294 ALA A C 1
ATOM 2256 O O . ALA A 1 294 ? -21.540 3.753 16.308 1.00 97.38 294 ALA A O 1
ATOM 2257 N N . ASP A 1 295 ? -22.872 2.072 15.649 1.00 97.00 295 ASP A N 1
ATOM 2258 C CA . ASP A 1 295 ? -23.298 1.678 16.992 1.00 97.00 295 ASP A CA 1
ATOM 2259 C C . ASP A 1 295 ? -22.142 1.066 17.793 1.00 97.00 295 ASP A C 1
ATOM 2261 O O . ASP A 1 295 ? -21.977 1.404 18.963 1.00 97.00 295 ASP A O 1
ATOM 2265 N N . ARG A 1 296 ? -21.278 0.264 17.157 1.00 97.31 296 ARG A N 1
ATOM 2266 C CA . ARG A 1 296 ? -20.045 -0.265 17.764 1.00 97.31 296 ARG A CA 1
ATOM 2267 C C . ARG A 1 296 ? -19.120 0.849 18.250 1.00 97.31 296 ARG A C 1
ATOM 2269 O O . ARG A 1 296 ? -18.665 0.825 19.393 1.00 97.31 296 ARG A O 1
ATOM 2276 N N . VAL A 1 297 ? -18.863 1.854 17.408 1.00 97.69 297 VAL A N 1
ATOM 2277 C CA . VAL A 1 297 ? -18.015 3.000 17.778 1.00 97.69 297 VAL A CA 1
ATOM 2278 C C . VAL A 1 297 ? -18.643 3.829 18.903 1.00 97.69 297 VAL A C 1
ATOM 2280 O O . VAL A 1 297 ? -17.923 4.242 19.813 1.00 97.69 297 VAL A O 1
ATOM 2283 N N . ARG A 1 298 ? -19.965 4.052 18.880 1.00 96.88 298 ARG A N 1
ATOM 2284 C CA . ARG A 1 298 ? -20.673 4.769 19.957 1.00 96.88 298 ARG A CA 1
ATOM 2285 C C . ARG A 1 298 ? -20.621 4.009 21.276 1.00 96.88 298 ARG A C 1
ATOM 2287 O O . ARG A 1 298 ? -20.193 4.585 22.266 1.00 96.88 298 ARG A O 1
ATOM 2294 N N . ASN A 1 299 ? -20.962 2.721 21.265 1.00 96.88 299 ASN A N 1
ATOM 2295 C CA . ASN A 1 299 ? -20.917 1.861 22.446 1.00 96.88 299 ASN A CA 1
ATOM 2296 C C . ASN A 1 299 ? -19.523 1.866 23.087 1.00 96.88 299 ASN A C 1
ATOM 2298 O O . ASN A 1 299 ? -19.381 2.103 24.284 1.00 96.88 299 ASN A O 1
ATOM 2302 N N . TRP A 1 300 ? -18.476 1.702 22.273 1.00 97.50 300 TRP A N 1
ATOM 2303 C CA . TRP A 1 300 ? -17.099 1.805 22.745 1.00 97.50 300 TRP A CA 1
ATOM 2304 C C . TRP A 1 300 ? -16.788 3.173 23.377 1.00 97.50 300 TRP A C 1
ATOM 2306 O O . TRP A 1 300 ? -16.146 3.236 24.429 1.00 97.50 300 TRP A O 1
ATOM 2316 N N . TYR A 1 301 ? -17.230 4.273 22.756 1.00 96.44 301 TYR A N 1
ATOM 2317 C CA . TYR A 1 301 ? -16.977 5.621 23.267 1.00 96.44 301 TYR A CA 1
ATOM 2318 C C . TYR A 1 301 ? -17.709 5.890 24.587 1.00 96.44 301 TYR A C 1
ATOM 2320 O O . TYR A 1 301 ? -17.095 6.416 25.519 1.00 96.44 301 TYR A O 1
ATOM 2328 N N . ASP A 1 302 ? -18.971 5.477 24.696 1.00 95.00 302 ASP A N 1
ATOM 2329 C CA . ASP A 1 302 ? -19.774 5.610 25.913 1.00 95.00 302 ASP A CA 1
ATOM 2330 C C . ASP A 1 302 ? -19.089 4.889 27.085 1.00 95.00 302 ASP A C 1
ATOM 2332 O O . ASP A 1 302 ? -18.865 5.491 28.138 1.00 95.00 302 ASP A O 1
ATOM 2336 N N . THR A 1 303 ? -18.597 3.662 26.874 1.00 94.12 303 THR A N 1
ATOM 2337 C CA . THR A 1 303 ? -17.818 2.935 27.891 1.00 94.12 303 THR A CA 1
ATOM 2338 C C . THR A 1 303 ? -16.528 3.663 28.274 1.00 94.12 303 THR A C 1
ATOM 2340 O O . THR A 1 303 ? -16.187 3.734 29.457 1.00 94.12 303 THR A O 1
ATOM 2343 N N . VAL A 1 304 ? -15.798 4.250 27.318 1.00 91.25 304 VAL A N 1
ATOM 2344 C CA . VAL A 1 304 ? -14.591 5.049 27.614 1.00 91.25 304 VAL A CA 1
ATOM 2345 C C . VAL A 1 304 ? -14.921 6.270 28.479 1.00 91.25 304 VAL A C 1
ATOM 2347 O O . VAL A 1 304 ? -14.126 6.645 29.352 1.00 91.25 304 VAL A O 1
ATOM 2350 N N . VAL A 1 305 ? -16.070 6.909 28.244 1.00 89.12 305 VAL A N 1
ATOM 2351 C CA . VAL A 1 305 ? -16.541 8.057 29.028 1.00 89.12 305 VAL A CA 1
ATOM 2352 C C . VAL A 1 305 ? -16.929 7.629 30.442 1.00 89.12 305 VAL A C 1
ATOM 2354 O O . VAL A 1 305 ? -16.478 8.269 31.396 1.00 89.12 305 VAL A O 1
ATOM 2357 N N . GLU A 1 306 ? -17.698 6.549 30.577 1.00 89.50 306 GLU A N 1
ATOM 2358 C CA . GLU A 1 306 ? -18.209 6.038 31.854 1.00 89.50 306 GLU A CA 1
ATOM 2359 C C . GLU A 1 306 ? -17.111 5.484 32.770 1.00 89.50 306 GLU A C 1
ATOM 2361 O O . GLU A 1 306 ? -17.131 5.718 33.980 1.00 89.50 306 GLU A O 1
ATOM 2366 N N . THR A 1 307 ? -16.129 4.780 32.205 1.00 86.50 307 THR A N 1
ATOM 2367 C CA . THR A 1 307 ? -15.080 4.083 32.973 1.00 86.50 307 THR A CA 1
ATOM 2368 C C . THR A 1 307 ? -13.825 4.923 33.228 1.00 86.50 307 THR A C 1
ATOM 2370 O O . THR A 1 307 ? -12.919 4.476 33.931 1.00 86.50 307 THR A O 1
ATOM 2373 N N . ASP A 1 308 ? -13.740 6.133 32.661 1.00 83.75 308 ASP A N 1
ATOM 2374 C CA . ASP A 1 308 ? -12.529 6.973 32.663 1.00 83.75 308 ASP A CA 1
ATOM 2375 C C . ASP A 1 308 ? -11.279 6.224 32.141 1.00 83.75 308 ASP A C 1
ATOM 2377 O O . ASP A 1 308 ? -10.142 6.464 32.562 1.00 83.75 308 ASP A O 1
ATOM 2381 N N . ALA A 1 309 ? -11.476 5.311 31.178 1.00 80.44 309 ALA A N 1
ATOM 2382 C CA . ALA A 1 309 ? -10.407 4.515 30.565 1.00 80.44 309 ALA A CA 1
ATOM 2383 C C . ALA A 1 309 ? -9.351 5.374 29.834 1.00 80.44 309 ALA A C 1
ATOM 2385 O O . ALA A 1 309 ? -8.238 4.918 29.547 1.00 80.44 309 ALA A O 1
ATOM 2386 N N . MET A 1 310 ? -9.666 6.645 29.557 1.00 79.19 310 MET A N 1
ATOM 2387 C CA . MET A 1 310 ? -8.791 7.612 28.897 1.00 79.19 310 MET A CA 1
ATOM 2388 C C . MET A 1 310 ? -8.741 8.955 29.633 1.00 79.19 310 MET A C 1
ATOM 2390 O O . MET A 1 310 ? -9.714 9.408 30.223 1.00 79.19 310 MET A O 1
ATOM 2394 N N . ARG A 1 311 ? -7.607 9.662 29.512 1.00 77.75 311 ARG A N 1
ATOM 2395 C CA . ARG A 1 311 ? -7.447 11.014 30.080 1.00 77.75 311 ARG A CA 1
ATOM 2396 C C . ARG A 1 311 ? -8.527 11.958 29.535 1.00 77.75 311 ARG A C 1
ATOM 2398 O O . ARG A 1 311 ? -8.733 12.008 28.326 1.00 77.75 311 ARG A O 1
ATOM 2405 N N . GLU A 1 312 ? -9.122 12.767 30.408 1.00 74.69 312 GLU A N 1
ATOM 2406 C CA . GLU A 1 312 ? -10.199 13.726 30.099 1.00 74.69 312 GLU A CA 1
ATOM 2407 C C . GLU A 1 312 ? -9.914 14.612 28.871 1.00 74.69 312 GLU A C 1
ATOM 2409 O O . GLU A 1 312 ? -10.732 14.703 27.959 1.00 74.69 312 GLU A O 1
ATOM 2414 N N . GLN A 1 313 ? -8.710 15.189 28.775 1.00 65.62 313 GLN A N 1
ATOM 2415 C CA . GLN A 1 313 ? -8.318 16.018 27.627 1.00 65.62 313 GLN A CA 1
ATOM 2416 C C . GLN A 1 313 ? -8.334 15.240 26.300 1.00 65.62 313 GLN A C 1
ATOM 2418 O O . GLN A 1 313 ? -8.705 15.779 25.258 1.00 65.62 313 GLN A O 1
ATOM 2423 N N . SER A 1 314 ? -7.940 13.964 26.326 1.00 75.12 314 SER A N 1
ATOM 2424 C CA . SER A 1 314 ? -8.008 13.095 25.151 1.00 75.12 314 SER A CA 1
ATOM 2425 C C . SER A 1 314 ? -9.459 12.767 24.794 1.00 75.12 314 SER A C 1
ATOM 2427 O O . SER A 1 314 ? -9.779 12.779 23.609 1.00 75.12 314 SER A O 1
ATOM 2429 N N . ARG A 1 315 ? -10.331 12.564 25.794 1.00 74.88 315 ARG A N 1
ATOM 2430 C CA . ARG A 1 315 ? -11.764 12.271 25.609 1.00 74.88 315 ARG A CA 1
ATOM 2431 C C . ARG A 1 315 ? -12.530 13.426 24.960 1.00 74.88 315 ARG A C 1
ATOM 2433 O O . ARG A 1 315 ? -13.214 13.195 23.970 1.00 74.88 315 ARG A O 1
ATOM 2440 N N . SER A 1 316 ? -12.349 14.660 25.437 1.00 72.94 316 SER A N 1
ATOM 2441 C CA . SER A 1 316 ? -13.041 15.835 24.872 1.00 72.94 316 SER A CA 1
ATOM 2442 C C . SER A 1 316 ? -12.659 16.095 23.408 1.00 72.94 316 SER A C 1
ATOM 2444 O O . SER A 1 316 ? -13.508 16.435 22.592 1.00 72.94 316 SER A O 1
ATOM 2446 N N . SER A 1 317 ? -11.394 15.867 23.035 1.00 80.38 317 SER A N 1
ATOM 2447 C CA . SER A 1 317 ? -10.983 15.960 21.624 1.00 80.38 317 SER A CA 1
ATOM 2448 C C . SER A 1 317 ? -11.474 14.800 20.753 1.00 80.38 317 SER A C 1
ATOM 2450 O O . SER A 1 317 ? -11.477 14.921 19.534 1.00 80.38 317 SER A O 1
ATOM 2452 N N . LEU A 1 318 ? -11.826 13.663 21.359 1.00 90.38 318 LEU A N 1
ATOM 2453 C CA . LEU A 1 318 ? -12.259 12.460 20.653 1.00 90.38 318 LEU A CA 1
ATOM 2454 C C . LEU A 1 318 ? -13.755 12.490 20.320 1.00 90.38 318 LEU A C 1
ATOM 2456 O O . LEU A 1 318 ? -14.128 11.979 19.271 1.00 90.38 318 LEU A O 1
ATOM 2460 N N . GLU A 1 319 ? -14.572 13.128 21.163 1.00 92.38 319 GLU A N 1
ATOM 2461 C CA . GLU A 1 319 ? -16.027 13.268 20.986 1.00 92.38 319 GLU A CA 1
ATOM 2462 C C . GLU A 1 319 ? -16.390 13.754 19.579 1.00 92.38 319 GLU A C 1
ATOM 2464 O O . GLU A 1 319 ? -17.124 13.089 18.860 1.00 92.38 319 GLU A O 1
ATOM 2469 N N . GLN A 1 320 ? -15.761 14.846 19.133 1.00 91.88 320 GLN A N 1
ATOM 2470 C CA . GLN A 1 320 ? -16.008 15.438 17.814 1.00 91.88 320 GLN A CA 1
ATOM 2471 C C . GLN A 1 320 ? -15.703 14.471 16.662 1.00 91.88 320 GLN A C 1
ATOM 2473 O O . GLN A 1 320 ? -16.389 14.477 15.642 1.00 91.88 320 GLN A O 1
ATOM 2478 N N . TYR A 1 321 ? -14.675 13.630 16.810 1.00 94.50 321 TYR A N 1
ATOM 2479 C CA . TYR A 1 321 ? -14.345 12.630 15.796 1.00 94.50 321 TYR A CA 1
ATOM 2480 C C . TYR A 1 321 ? -15.330 11.463 15.815 1.00 94.50 321 TYR A C 1
ATOM 2482 O O . TYR A 1 321 ? -15.690 10.984 14.748 1.00 94.50 321 TYR A O 1
ATOM 2490 N N . VAL A 1 322 ? -15.793 11.030 16.992 1.00 95.56 322 VAL A N 1
ATOM 2491 C CA . VAL A 1 322 ? -16.825 9.989 17.126 1.00 95.56 322 VAL A CA 1
ATOM 2492 C C . VAL A 1 322 ? -18.154 10.465 16.540 1.00 95.56 322 VAL A C 1
ATOM 2494 O O . VAL A 1 322 ? -18.763 9.751 15.743 1.00 95.56 322 VAL A O 1
ATOM 2497 N N . GLU A 1 323 ? -18.582 11.684 16.866 1.00 93.69 323 GLU A N 1
ATOM 2498 C CA . GLU A 1 323 ? -19.787 12.293 16.295 1.00 93.69 323 GLU A CA 1
ATOM 2499 C C . GLU A 1 323 ? -19.719 12.325 14.769 1.00 93.69 323 GLU A C 1
ATOM 2501 O O . GLU A 1 323 ? -20.663 11.903 14.108 1.00 93.69 323 GLU A O 1
ATOM 2506 N N . TYR A 1 324 ? -18.586 12.763 14.214 1.00 93.19 324 TYR A N 1
ATOM 2507 C CA . TYR A 1 324 ? -18.380 12.826 12.772 1.00 93.19 324 TYR A CA 1
ATOM 2508 C C . TYR A 1 324 ? -18.351 11.438 12.113 1.00 93.19 324 TYR A C 1
ATOM 2510 O O . TYR A 1 324 ? -19.099 11.183 11.174 1.00 93.19 324 TYR A O 1
ATOM 2518 N N . VAL A 1 325 ? -17.509 10.527 12.607 1.00 94.81 325 VAL A N 1
ATOM 2519 C CA . VAL A 1 325 ? -17.289 9.194 12.017 1.00 94.81 325 VAL A CA 1
ATOM 2520 C C . VAL A 1 325 ? -18.568 8.358 12.000 1.00 94.81 325 VAL A C 1
ATOM 2522 O O . VAL A 1 325 ? -18.778 7.560 11.090 1.00 94.81 325 VAL A O 1
ATOM 2525 N N . THR A 1 326 ? -19.439 8.549 12.989 1.00 95.69 326 THR A N 1
ATOM 2526 C CA . THR A 1 326 ? -20.678 7.776 13.134 1.00 95.69 326 THR A CA 1
ATOM 2527 C C . THR A 1 326 ? -21.855 8.343 12.325 1.00 95.69 326 THR A C 1
ATOM 2529 O O . THR A 1 326 ? -22.975 7.828 12.426 1.00 95.69 326 THR A O 1
ATOM 2532 N N . LEU A 1 327 ? -21.629 9.382 11.509 1.00 90.75 327 LEU A N 1
ATOM 2533 C CA . LEU A 1 327 ? -22.582 9.846 10.499 1.00 90.75 327 LEU A CA 1
ATOM 2534 C C . LEU A 1 327 ? -22.678 8.809 9.370 1.00 90.75 327 LEU A C 1
ATOM 2536 O O . LEU A 1 327 ? -21.884 8.814 8.433 1.00 90.75 327 LEU A O 1
ATOM 2540 N N . VAL A 1 328 ? -23.662 7.913 9.457 1.00 80.62 328 VAL A N 1
ATOM 2541 C CA . VAL A 1 328 ? -23.880 6.863 8.451 1.00 80.62 328 VAL A CA 1
ATOM 2542 C C . VAL A 1 328 ? -24.323 7.480 7.127 1.00 80.62 328 VAL A C 1
ATOM 2544 O O . VAL A 1 328 ? -25.305 8.224 7.087 1.00 80.62 328 VAL A O 1
ATOM 2547 N N . GLY A 1 329 ? -23.632 7.140 6.037 1.00 61.22 329 GLY A N 1
ATOM 2548 C CA . GLY A 1 329 ? -24.061 7.491 4.678 1.00 61.22 329 GLY A CA 1
ATOM 2549 C C . GLY A 1 329 ? -24.080 8.993 4.375 1.00 61.22 329 GLY A C 1
ATOM 2550 O O . GLY A 1 329 ? -24.778 9.419 3.458 1.00 61.22 329 GLY A O 1
ATOM 2551 N N . GLY A 1 330 ? -23.349 9.807 5.142 1.00 52.69 330 GLY A N 1
ATOM 2552 C CA . GLY A 1 330 ? -23.087 11.188 4.756 1.00 52.69 330 GLY A CA 1
ATOM 2553 C C . GLY A 1 330 ? -22.159 11.193 3.548 1.00 52.69 330 GLY A C 1
ATOM 2554 O O . GLY A 1 330 ? -21.011 10.782 3.687 1.00 52.69 330 GLY A O 1
ATOM 2555 N N . ASP A 1 331 ? -22.662 11.624 2.390 1.00 42.72 331 ASP A N 1
ATOM 2556 C CA . ASP A 1 331 ? -21.883 11.810 1.163 1.00 42.72 331 ASP A CA 1
ATOM 2557 C C . ASP A 1 331 ? -20.586 12.589 1.469 1.00 42.72 331 ASP A C 1
ATOM 2559 O O . ASP A 1 331 ? -20.599 13.808 1.664 1.00 42.72 331 ASP A O 1
ATOM 2563 N N . GLY A 1 332 ? -19.464 11.873 1.555 1.00 40.34 332 GLY A N 1
ATOM 2564 C CA . GLY A 1 332 ? -18.127 12.454 1.574 1.00 40.34 332 GLY A CA 1
ATOM 2565 C C . GLY A 1 332 ? -17.745 12.803 0.141 1.00 40.34 332 GLY A C 1
ATOM 2566 O O . GLY A 1 332 ? -17.619 11.904 -0.689 1.00 40.34 332 GLY A O 1
ATOM 2567 N N . GLY A 1 333 ? -17.666 14.103 -0.151 1.00 33.84 333 GLY A N 1
ATOM 2568 C CA . GLY A 1 333 ? -17.261 14.636 -1.456 1.00 33.84 333 GLY A CA 1
ATOM 2569 C C . GLY A 1 333 ? -15.783 14.472 -1.779 1.00 33.84 333 GLY A C 1
ATOM 2570 O O . GLY A 1 333 ? -14.998 14.115 -0.873 1.00 33.84 333 GLY A O 1
#

Mean predicted aligned error: 8.5 Å

Solvent-accessible surface area (backbone atoms only — not comparable to full-atom values): 18019 Å² total; per-residue (Å²): 128,83,78,73,56,28,65,58,46,25,57,70,33,76,44,58,76,88,68,47,50,62,67,78,72,78,76,67,97,54,102,73,76,59,93,80,52,80,88,74,69,80,91,61,63,30,54,49,73,68,52,40,52,43,39,50,49,42,47,30,75,74,67,32,59,70,35,42,54,52,46,51,49,31,71,62,64,79,79,60,89,80,47,54,36,42,49,22,30,34,28,50,49,39,29,76,67,66,63,23,37,51,57,42,61,88,79,28,80,60,30,64,88,82,51,73,55,35,53,50,51,52,46,53,50,28,28,34,25,43,38,51,42,48,69,76,48,76,56,87,54,46,66,34,18,28,34,26,47,53,63,56,33,16,52,51,51,28,54,31,45,42,43,42,82,49,68,58,50,74,51,79,36,37,14,59,36,74,33,16,62,32,59,67,60,16,53,77,59,26,59,30,28,34,37,52,42,82,37,45,60,86,45,54,40,31,36,46,45,49,76,46,78,72,96,43,96,84,59,72,80,56,51,37,32,31,27,47,22,11,79,52,72,40,50,33,78,32,35,29,28,44,39,92,88,56,92,73,57,78,41,31,41,29,60,58,40,54,44,35,77,48,45,88,79,51,52,56,65,55,52,54,40,53,52,50,50,45,45,36,10,38,78,58,63,37,48,19,80,30,67,65,16,25,49,37,55,48,55,31,48,52,49,38,64,76,68,57,59,53,59,65,76,59,49,67,66,41,50,62,23,51,60,53,23,43,40,56,72,65,85,70,129

Nearest PDB structures (foldseek):
  2vsx-assembly3_F  TM=2.724E-01  e=4.761E+00  Saccharomyces cerevisiae